Protein AF-A0A851PJ09-F1 (afdb_monomer_lite)

Radius of gyration: 25.23 Å; chains: 1; bounding box: 60×34×68 Å

Sequence (197 aa):
QAKTSGKFSDEELDKLWREFKHHKEKVHEYNILLETVSRTEDIHKNVINPSEENLVKEEILHNKHRELKDKLRSINQGFERLRKVSHQGYDTTSGMMQCFLCLFGINFIFKKLKISGQELKHFEAKIEKHHHYQKQLEISHQKLKHVEATGDKDHLNRNKEKYAMLEEKTKELGYKVKKHLQDLSSRISQGLQHNEL

Foldseek 3Di:
DLVPPPLDDPVRVVVLVVLVVVLVVVLVVLVVVLVVLVVVLVVLVPDPDDDPVSVVVNVVSVVVNVVSVVVSVVSVVVVVVSVCCSPVPDDPVCVVVVVVVVLVVVVVLVVVQPPDPVVSVVLVVLVVVLVVLVVVLVVLVVVLVVVVVVPDPVVNVVSVVVSVVSVVVSVVSVVVSVVVVVVVVVSSVVSVVVVPD

Organism: Anhinga anhinga (NCBI:txid56067)

Secondary structure (DSSP, 8-state):
--TTTS-S-HHHHHHHHHHHHHHHHHHHHHHHHHHHHHHHHHHHHT-SS--HHHHHHHHHHHHHHHHHHHHHHHHHHHHHHHHHHHHH-S-TTTHHHHHHHHHHHHHHHHHHTT--HHHHHHHHHHHHHHHHHHHHHHHHHHHHHHHHHHT-HHHHHHHHHHHHHHHHHHHHHHHHHHHHHHHHHHHHHHHHHTT--

pLDDT: mean 72.44, std 14.55, range [33.75, 90.56]

Structure (mmCIF, N/CA/C/O backbone):
data_AF-A0A851PJ09-F1
#
_entry.id   AF-A0A851PJ09-F1
#
loop_
_atom_site.group_PDB
_atom_site.id
_atom_site.type_symbol
_atom_site.label_atom_id
_atom_site.label_alt_id
_atom_site.label_comp_id
_atom_site.label_asym_id
_atom_site.label_entity_id
_atom_site.label_seq_id
_atom_site.pdbx_PDB_ins_code
_atom_site.Cartn_x
_atom_site.Cartn_y
_atom_site.Cartn_z
_atom_site.occupancy
_atom_site.B_iso_or_equiv
_atom_site.auth_seq_id
_atom_site.auth_comp_id
_atom_site.auth_asym_id
_atom_site.auth_atom_id
_atom_site.pdbx_PDB_model_num
ATOM 1 N N . GLN A 1 1 ? -13.547 5.175 -23.638 1.00 58.19 1 GLN A N 1
ATOM 2 C CA . GLN A 1 1 ? -12.715 6.245 -23.048 1.00 58.19 1 GLN A CA 1
ATOM 3 C C . GLN A 1 1 ? -11.252 5.821 -22.914 1.00 58.19 1 GLN A C 1
ATOM 5 O O . GLN A 1 1 ? -10.458 6.379 -23.652 1.00 58.19 1 GLN A O 1
ATOM 10 N N . ALA A 1 2 ? -10.877 4.807 -22.115 1.00 59.47 2 ALA A N 1
ATOM 11 C CA . ALA A 1 2 ? -9.484 4.304 -22.115 1.00 59.47 2 ALA A CA 1
ATOM 12 C C . ALA A 1 2 ? -9.065 3.648 -23.446 1.00 59.47 2 ALA A C 1
ATOM 14 O O . ALA A 1 2 ? -8.009 3.960 -23.976 1.00 59.47 2 ALA A O 1
ATOM 15 N N . LYS A 1 3 ? -9.933 2.820 -24.051 1.00 59.44 3 LYS A N 1
ATOM 16 C CA . LYS A 1 3 ? -9.684 2.213 -25.379 1.00 59.44 3 LYS A CA 1
ATOM 17 C C . LYS A 1 3 ? -9.489 3.238 -26.504 1.00 59.44 3 LYS A C 1
ATOM 19 O O . LYS A 1 3 ? -8.829 2.960 -27.490 1.00 59.44 3 LYS A O 1
ATOM 24 N N . THR A 1 4 ? -10.082 4.420 -26.359 1.00 56.22 4 THR A N 1
ATOM 25 C CA . THR A 1 4 ? -10.060 5.495 -27.361 1.00 56.22 4 THR A CA 1
ATOM 26 C C . THR A 1 4 ? -8.949 6.516 -27.109 1.00 56.22 4 THR A C 1
ATOM 28 O O . THR A 1 4 ? -8.786 7.419 -27.917 1.00 56.22 4 THR A O 1
ATOM 31 N N . SER A 1 5 ? -8.211 6.423 -25.992 1.00 59.19 5 SER A N 1
ATOM 32 C CA . SER A 1 5 ? -7.165 7.395 -25.648 1.00 59.19 5 SER A CA 1
ATOM 33 C C . SER A 1 5 ? -5.787 7.040 -26.210 1.00 59.19 5 SER A C 1
ATOM 35 O O . SER A 1 5 ? -4.910 7.897 -26.199 1.00 59.19 5 SER A O 1
ATOM 37 N N . GLY A 1 6 ? -5.572 5.799 -26.665 1.00 59.91 6 GLY A N 1
ATOM 38 C CA . GLY A 1 6 ? -4.287 5.325 -27.202 1.00 59.91 6 GLY A CA 1
ATOM 39 C C . GLY A 1 6 ? -3.128 5.289 -26.192 1.00 59.91 6 GLY A C 1
ATOM 40 O O . GLY A 1 6 ? -2.009 4.959 -26.562 1.00 59.91 6 GLY A O 1
ATOM 41 N N . LYS A 1 7 ? -3.375 5.629 -24.918 1.00 65.88 7 LYS A N 1
ATOM 42 C CA . LYS A 1 7 ? -2.359 5.713 -23.850 1.00 65.88 7 LYS A CA 1
ATOM 43 C C . LYS A 1 7 ? -2.127 4.394 -23.106 1.00 65.88 7 LYS A C 1
ATOM 45 O O . LYS A 1 7 ? -1.303 4.355 -22.200 1.00 65.88 7 LYS A O 1
ATOM 50 N N . PHE A 1 8 ? -2.895 3.362 -23.435 1.00 66.12 8 PHE A N 1
ATOM 51 C CA . PHE A 1 8 ? -2.878 2.070 -22.763 1.00 66.12 8 PHE A CA 1
ATOM 52 C C . PHE A 1 8 ? -2.664 0.974 -23.797 1.00 66.12 8 PHE A C 1
ATOM 54 O O . PHE A 1 8 ? -3.292 0.995 -24.856 1.00 66.12 8 PHE A O 1
ATOM 61 N N . SER A 1 9 ? -1.803 0.018 -23.469 1.00 72.31 9 SER A N 1
ATOM 62 C CA . SER A 1 9 ? -1.678 -1.234 -24.212 1.00 72.31 9 SER A CA 1
ATOM 63 C C . SER A 1 9 ? -2.916 -2.118 -24.023 1.00 72.31 9 SER A C 1
ATOM 65 O O . SER A 1 9 ? -3.658 -1.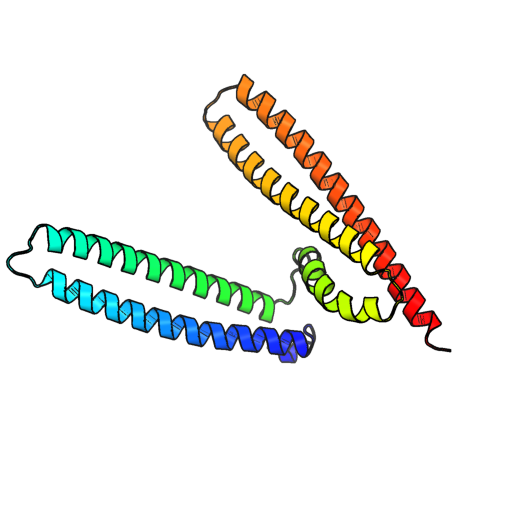978 -23.045 1.00 72.31 9 SER A O 1
ATOM 67 N N . ASP A 1 10 ? -3.127 -3.075 -24.926 1.00 69.38 10 ASP A N 1
ATOM 68 C CA . ASP A 1 10 ? -4.240 -4.029 -24.828 1.00 69.38 10 ASP A CA 1
ATOM 69 C C . ASP A 1 10 ? -4.196 -4.859 -23.531 1.00 69.38 10 ASP A C 1
ATOM 71 O O . ASP A 1 10 ? -5.234 -5.160 -22.941 1.00 69.38 10 ASP A O 1
ATOM 75 N N . GLU A 1 11 ? -2.998 -5.152 -23.020 1.00 70.88 11 GLU A N 1
ATOM 76 C CA . GLU A 1 11 ? -2.789 -5.861 -21.751 1.00 70.88 11 GLU A CA 1
ATOM 77 C C . GLU A 1 11 ? -3.181 -5.013 -20.530 1.00 70.88 11 GLU A C 1
ATOM 79 O O . GLU A 1 11 ? -3.766 -5.515 -19.566 1.00 70.88 11 GLU A O 1
ATOM 84 N N . GLU A 1 12 ? -2.877 -3.714 -20.552 1.00 67.44 12 GLU A N 1
ATOM 85 C CA . GLU A 1 12 ? -3.288 -2.776 -19.502 1.00 67.44 12 GLU A CA 1
ATOM 86 C C . GLU A 1 12 ? -4.796 -2.533 -19.532 1.00 67.44 12 GLU A C 1
ATOM 88 O O . GLU A 1 12 ? -5.424 -2.417 -18.478 1.00 67.44 12 GLU A O 1
ATOM 93 N N . LEU A 1 13 ? -5.391 -2.515 -20.727 1.00 73.69 13 LEU A N 1
ATOM 94 C CA . LEU A 1 13 ? -6.835 -2.431 -20.906 1.00 73.69 13 LEU A CA 1
ATOM 95 C C . LEU A 1 13 ? -7.547 -3.679 -20.368 1.00 73.69 13 LEU A C 1
ATOM 97 O O . LEU A 1 13 ? -8.588 -3.524 -19.727 1.00 73.69 13 LEU A O 1
ATOM 101 N N . ASP A 1 14 ? -6.998 -4.885 -20.561 1.00 74.12 14 ASP A N 1
ATOM 102 C CA . ASP A 1 14 ? -7.564 -6.118 -19.986 1.00 74.12 14 ASP A CA 1
ATOM 103 C C . ASP A 1 14 ? -7.497 -6.106 -18.454 1.00 74.12 14 ASP A C 1
ATOM 105 O O . ASP A 1 14 ? -8.496 -6.362 -17.778 1.00 74.12 14 ASP A O 1
ATOM 109 N N . LYS A 1 15 ? -6.351 -5.719 -17.878 1.00 76.44 15 LYS A N 1
ATOM 110 C CA . LYS A 1 15 ? -6.207 -5.573 -16.418 1.00 76.44 15 LYS A CA 1
ATOM 111 C C . LYS A 1 15 ? -7.188 -4.552 -15.852 1.00 76.44 15 LYS A C 1
ATOM 113 O O . LYS A 1 15 ? -7.877 -4.841 -14.877 1.00 76.44 15 LYS A O 1
ATOM 118 N N . LEU A 1 16 ? -7.297 -3.387 -16.488 1.00 78.75 16 LEU A N 1
ATOM 119 C CA . LEU A 1 16 ? -8.233 -2.340 -16.091 1.00 78.75 16 LEU A CA 1
ATO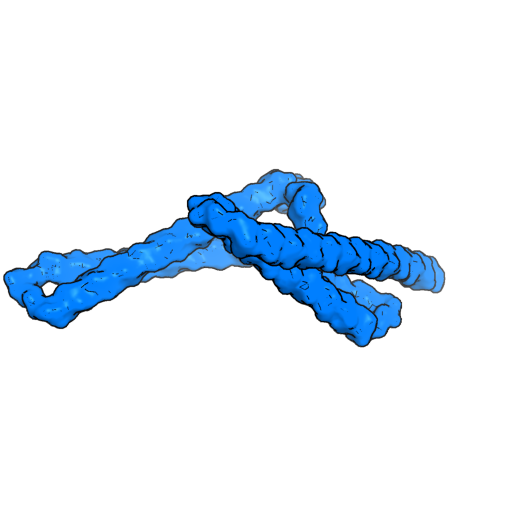M 120 C C . LEU A 1 16 ? -9.683 -2.846 -16.130 1.00 78.75 16 LEU A C 1
ATOM 122 O O . LEU A 1 16 ? -10.472 -2.564 -15.229 1.00 78.75 16 LEU A O 1
ATOM 126 N N . TRP A 1 17 ? -10.031 -3.630 -17.151 1.00 77.44 17 TRP A N 1
ATOM 127 C CA . TRP A 1 17 ? -11.363 -4.209 -17.289 1.00 77.44 17 TRP A CA 1
ATOM 128 C C . TRP A 1 17 ? -11.660 -5.260 -16.213 1.00 77.44 17 TRP A C 1
ATOM 130 O O . TRP A 1 17 ? -12.748 -5.247 -15.631 1.00 77.44 17 TRP A O 1
ATOM 140 N N . ARG A 1 18 ? -10.685 -6.119 -15.883 1.00 81.06 18 ARG A N 1
ATOM 141 C CA . ARG A 1 18 ? -10.794 -7.074 -14.767 1.00 81.06 18 ARG A CA 1
ATOM 142 C C . ARG A 1 18 ? -10.997 -6.365 -13.434 1.00 81.06 18 ARG A C 1
ATOM 144 O O . ARG A 1 18 ? -11.896 -6.746 -12.694 1.00 81.06 18 ARG A O 1
ATOM 151 N N . GLU A 1 19 ? -10.229 -5.315 -13.156 1.00 80.50 19 GLU A N 1
ATOM 152 C CA . GLU A 1 19 ? -10.373 -4.519 -11.930 1.00 80.50 19 GLU A CA 1
ATOM 153 C C . GLU A 1 19 ? -11.749 -3.842 -11.845 1.00 80.50 19 GLU A C 1
ATOM 155 O O . GLU A 1 19 ? -12.386 -3.858 -10.793 1.00 80.50 19 GLU A O 1
ATOM 160 N N . PHE A 1 20 ? -12.275 -3.314 -12.956 1.00 80.50 20 PHE A N 1
ATOM 161 C CA . PHE A 1 20 ? -13.626 -2.747 -12.981 1.00 80.50 20 PHE A CA 1
ATOM 162 C C . PHE A 1 20 ? -14.718 -3.788 -12.733 1.00 80.50 20 PHE A C 1
ATOM 164 O O . PHE A 1 20 ? -15.664 -3.525 -11.983 1.00 80.50 20 PHE A O 1
ATOM 171 N N . LYS A 1 21 ? -14.590 -4.973 -13.336 1.00 82.94 21 LYS A N 1
ATOM 172 C CA . LYS A 1 21 ? -15.516 -6.083 -13.099 1.00 82.94 21 LYS A CA 1
ATOM 173 C C . LYS A 1 21 ? -15.475 -6.512 -11.632 1.00 82.94 21 LYS A C 1
ATOM 175 O O . LYS A 1 21 ? -16.517 -6.589 -10.985 1.00 82.94 21 LYS A O 1
ATOM 180 N N . HIS A 1 22 ? -14.272 -6.686 -11.098 1.00 84.62 22 HIS A N 1
ATOM 181 C CA . HIS A 1 22 ? -14.049 -7.099 -9.722 1.00 84.62 22 HIS A CA 1
ATOM 182 C C . HIS A 1 22 ? -14.539 -6.057 -8.708 1.00 84.62 22 HIS A C 1
ATOM 184 O O . HIS A 1 22 ? -15.089 -6.411 -7.669 1.00 84.62 22 HIS A O 1
ATOM 190 N N . HIS A 1 23 ? -14.408 -4.764 -9.015 1.00 84.94 23 HIS A N 1
ATOM 191 C CA . HIS A 1 23 ? -14.995 -3.700 -8.205 1.00 84.94 23 HIS A CA 1
ATOM 192 C C . HIS A 1 23 ? -16.522 -3.822 -8.133 1.00 84.94 23 HIS A C 1
ATOM 194 O O . HIS A 1 23 ? -17.085 -3.746 -7.044 1.00 84.94 23 HIS A O 1
ATOM 200 N N . LYS A 1 24 ? -17.192 -4.045 -9.272 1.00 84.31 24 LYS A N 1
ATOM 201 C CA . LYS A 1 24 ? -18.654 -4.199 -9.318 1.00 84.31 24 LYS A CA 1
ATOM 202 C C . LYS A 1 24 ? -19.123 -5.400 -8.490 1.00 84.31 24 LYS A C 1
ATOM 204 O O . LYS A 1 24 ? -20.090 -5.274 -7.743 1.00 84.31 24 LYS A O 1
ATOM 209 N N . GLU A 1 25 ? -18.427 -6.529 -8.607 1.00 86.12 25 GLU A N 1
ATOM 210 C CA . GLU A 1 25 ? -18.691 -7.746 -7.825 1.00 86.12 25 GLU A CA 1
ATOM 211 C C . GLU A 1 25 ? -18.489 -7.490 -6.326 1.00 86.12 25 GLU A C 1
ATOM 213 O O . GLU A 1 25 ? -19.412 -7.695 -5.540 1.00 86.12 25 GLU A O 1
ATOM 218 N N . LYS A 1 26 ? -17.345 -6.914 -5.932 1.00 88.56 26 LYS A N 1
ATOM 219 C CA . L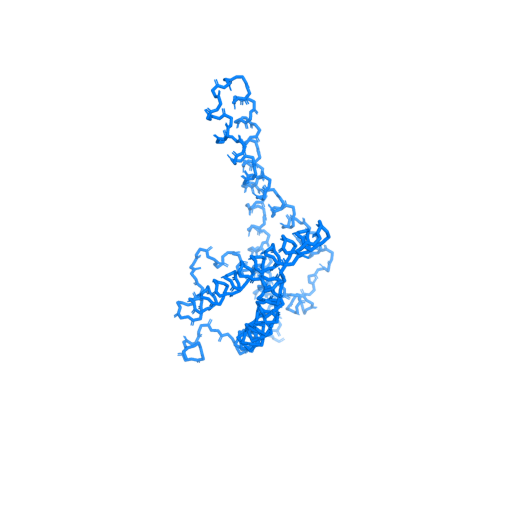YS A 1 26 ? -17.063 -6.563 -4.533 1.00 88.56 26 LYS A CA 1
ATOM 220 C C . LYS A 1 26 ? -18.099 -5.610 -3.949 1.00 88.56 26 LYS A C 1
ATOM 222 O O . LYS A 1 26 ? -18.595 -5.852 -2.859 1.00 88.56 26 LYS A O 1
ATOM 227 N N . VAL A 1 27 ? -18.454 -4.530 -4.641 1.00 86.12 27 VAL A N 1
ATOM 228 C CA . VAL A 1 27 ? -19.469 -3.587 -4.137 1.00 86.12 27 VAL A CA 1
ATOM 229 C C . VAL A 1 27 ? -20.802 -4.296 -3.905 1.00 86.12 27 VAL A C 1
ATOM 231 O O . VAL A 1 27 ? -21.442 -4.071 -2.880 1.00 86.12 27 VAL A O 1
ATOM 234 N N . HIS A 1 28 ? -21.202 -5.182 -4.817 1.00 86.69 28 HIS A N 1
ATOM 235 C CA . HIS A 1 28 ? -22.428 -5.956 -4.668 1.00 86.69 28 HIS A CA 1
ATOM 236 C C . HIS A 1 28 ? -22.385 -6.893 -3.451 1.00 86.69 28 HIS A C 1
ATOM 238 O O . HIS A 1 28 ? -23.298 -6.854 -2.628 1.00 86.69 28 HIS A O 1
ATOM 244 N N . GLU A 1 29 ? -21.311 -7.667 -3.284 1.00 87.06 29 GLU A N 1
ATOM 245 C CA . GLU A 1 29 ? -21.129 -8.567 -2.136 1.00 87.06 29 GLU A CA 1
ATOM 246 C C . GLU A 1 29 ? -21.123 -7.812 -0.800 1.00 87.06 29 GLU A C 1
ATOM 248 O O . GLU A 1 29 ? -21.795 -8.209 0.153 1.00 87.06 29 GLU A O 1
ATOM 253 N N . TYR A 1 30 ? -20.409 -6.686 -0.732 1.00 86.12 30 TYR A N 1
ATOM 254 C CA . TYR A 1 30 ? -20.361 -5.858 0.472 1.00 86.12 30 TYR A CA 1
ATOM 255 C C . TYR A 1 30 ? -21.723 -5.248 0.810 1.00 86.12 30 TYR A C 1
ATOM 257 O O . TYR A 1 30 ? -22.054 -5.152 1.990 1.00 86.12 30 TYR A O 1
ATOM 265 N N . ASN A 1 31 ? -22.530 -4.881 -0.189 1.00 87.38 31 ASN A N 1
ATOM 266 C CA . ASN A 1 31 ? -23.893 -4.401 0.042 1.00 87.38 31 ASN A CA 1
ATOM 267 C C . ASN A 1 31 ? -24.805 -5.509 0.592 1.00 87.38 31 ASN A C 1
ATOM 269 O O . ASN A 1 31 ? -25.546 -5.250 1.535 1.00 87.38 31 ASN A O 1
ATOM 273 N N . ILE A 1 32 ? -24.704 -6.747 0.091 1.00 90.56 32 ILE A N 1
ATOM 274 C CA . ILE A 1 32 ? -25.460 -7.893 0.636 1.00 90.56 32 ILE A CA 1
ATOM 275 C C . ILE A 1 32 ? -25.081 -8.148 2.101 1.00 90.56 32 ILE A C 1
ATOM 277 O O . ILE A 1 32 ? -25.951 -8.337 2.955 1.00 90.56 32 ILE A O 1
ATOM 281 N N . LEU A 1 33 ? -23.780 -8.131 2.411 1.00 88.88 33 LEU A N 1
ATOM 282 C CA . LEU A 1 33 ? -23.294 -8.287 3.784 1.00 88.88 33 LEU A CA 1
ATOM 283 C C . LEU A 1 33 ? -23.801 -7.157 4.683 1.00 88.88 33 LEU A C 1
ATOM 285 O O . LEU A 1 33 ? -24.234 -7.414 5.804 1.00 88.88 33 LEU A O 1
ATOM 289 N N . LEU A 1 34 ? -23.792 -5.921 4.184 1.00 88.62 34 LEU A N 1
ATOM 290 C CA . LEU A 1 34 ? -24.287 -4.759 4.912 1.00 88.62 34 LEU A CA 1
ATOM 291 C C . LEU A 1 34 ? -25.789 -4.865 5.203 1.00 88.62 34 LEU A C 1
ATOM 293 O O . LEU A 1 34 ? -26.204 -4.616 6.333 1.00 88.62 34 LEU A O 1
ATOM 297 N N . GLU A 1 35 ? -26.599 -5.270 4.223 1.00 87.75 35 GLU A N 1
ATOM 298 C CA . GLU A 1 35 ? -28.033 -5.517 4.414 1.00 87.75 35 GLU A CA 1
ATOM 299 C C . GLU A 1 35 ? -28.287 -6.634 5.429 1.00 87.75 35 GLU A C 1
ATOM 301 O O . GLU A 1 35 ? -29.159 -6.506 6.285 1.00 87.75 35 GLU A O 1
ATOM 306 N N . THR A 1 36 ? -27.500 -7.710 5.377 1.00 88.44 36 THR A N 1
ATOM 307 C CA . THR A 1 36 ? -27.619 -8.838 6.311 1.00 88.44 36 THR A CA 1
ATOM 308 C C . THR A 1 36 ? -27.300 -8.410 7.745 1.00 88.44 36 THR A C 1
ATOM 310 O O . THR A 1 36 ? -28.061 -8.710 8.667 1.00 88.44 36 THR A O 1
ATOM 313 N N . VAL A 1 37 ? -26.209 -7.660 7.940 1.00 87.25 37 VAL A N 1
ATOM 314 C CA . VAL A 1 37 ? -25.832 -7.116 9.254 1.00 87.25 37 VAL A CA 1
ATOM 315 C C . VAL A 1 37 ? -26.874 -6.113 9.748 1.00 87.25 37 VAL A C 1
ATOM 317 O O . VAL A 1 37 ? -27.253 -6.185 10.910 1.00 87.25 37 VAL A O 1
ATOM 320 N N . SER A 1 38 ? -27.405 -5.253 8.873 1.00 84.12 38 SER A N 1
ATOM 321 C CA . SER A 1 38 ? -28.451 -4.279 9.229 1.00 84.12 38 SER A CA 1
ATOM 322 C C . SER A 1 38 ? -29.740 -4.965 9.686 1.00 84.12 38 SER A C 1
ATOM 324 O O . SER A 1 38 ? -30.268 -4.634 10.739 1.00 84.12 38 SER A O 1
ATOM 326 N N . ARG A 1 39 ? -30.209 -5.987 8.956 1.00 85.31 39 ARG A N 1
ATOM 327 C CA . ARG A 1 39 ? -31.383 -6.779 9.365 1.00 85.31 39 ARG A CA 1
ATOM 328 C C . ARG A 1 39 ? -31.169 -7.460 10.713 1.00 85.31 39 ARG A C 1
ATOM 330 O O . ARG A 1 39 ? -32.093 -7.538 11.511 1.00 85.31 39 ARG A O 1
ATOM 337 N N . THR A 1 40 ? -29.958 -7.951 10.967 1.00 82.25 40 THR A N 1
ATOM 338 C CA . THR A 1 40 ? -29.615 -8.592 12.244 1.00 82.25 40 THR A CA 1
ATOM 339 C C . THR A 1 40 ? -29.585 -7.569 13.383 1.00 82.25 40 THR A C 1
ATOM 341 O O . THR A 1 40 ? -30.116 -7.831 14.455 1.00 82.25 40 THR A O 1
ATOM 344 N N . GLU A 1 41 ? -29.040 -6.377 13.143 1.00 79.31 41 GLU A N 1
ATOM 345 C CA . GLU A 1 41 ? -29.054 -5.252 14.086 1.00 79.31 41 GLU A CA 1
ATOM 346 C C . GLU A 1 41 ? -30.491 -4.817 14.436 1.00 79.31 41 GLU A C 1
ATOM 348 O O . GLU A 1 41 ? -30.820 -4.643 15.609 1.00 79.31 41 GLU A O 1
ATOM 353 N N . ASP A 1 42 ? -31.380 -4.728 13.443 1.00 77.56 42 ASP A N 1
ATOM 354 C CA . ASP A 1 42 ? -32.793 -4.385 13.651 1.00 77.56 42 ASP A CA 1
ATOM 355 C C . ASP A 1 42 ? -33.549 -5.464 14.446 1.00 77.56 42 ASP A C 1
ATOM 357 O O . ASP A 1 42 ? -34.411 -5.145 15.265 1.00 77.56 42 ASP A O 1
ATOM 361 N N . ILE A 1 43 ? -33.220 -6.748 14.256 1.00 79.12 43 ILE A N 1
ATOM 362 C CA . ILE A 1 43 ? -33.779 -7.844 15.066 1.00 79.12 43 ILE A CA 1
ATOM 363 C C . ILE A 1 43 ? -33.369 -7.686 16.536 1.00 79.12 43 ILE A C 1
ATOM 365 O O . ILE A 1 43 ? -34.208 -7.847 17.421 1.00 79.12 43 ILE A O 1
ATOM 369 N N . HIS A 1 44 ? -32.109 -7.330 16.798 1.00 71.94 44 HIS A N 1
ATOM 370 C CA . HIS A 1 44 ? -31.592 -7.146 18.156 1.00 71.94 44 HIS A CA 1
ATOM 371 C C . HIS A 1 44 ? -32.207 -5.924 18.863 1.00 71.94 44 HIS A C 1
ATOM 373 O O . HIS A 1 44 ? -32.503 -6.005 20.053 1.00 71.94 44 HIS A O 1
ATOM 379 N N . LYS A 1 45 ? -32.508 -4.838 18.135 1.00 74.19 45 LYS A N 1
ATOM 380 C CA . LYS A 1 45 ? -33.195 -3.651 18.690 1.00 74.19 45 LYS A CA 1
ATOM 381 C C . LYS A 1 45 ? -34.626 -3.907 19.164 1.00 74.19 45 LYS A C 1
ATOM 383 O O . LYS A 1 45 ? -35.122 -3.181 20.019 1.00 74.19 45 LYS A O 1
ATOM 388 N N . ASN A 1 46 ? -35.304 -4.910 18.609 1.00 74.56 46 ASN A N 1
ATOM 389 C CA . ASN A 1 46 ? -36.706 -5.206 18.921 1.00 74.56 46 ASN A CA 1
ATOM 390 C C . ASN A 1 46 ? -36.880 -6.200 20.092 1.00 74.56 46 ASN A C 1
ATOM 392 O O . ASN A 1 46 ? -37.989 -6.678 20.341 1.00 74.56 46 ASN A O 1
ATOM 396 N N . VAL A 1 47 ? -35.808 -6.531 20.819 1.00 76.00 47 VAL A N 1
ATOM 397 C CA . VAL A 1 47 ? -35.851 -7.443 21.971 1.00 76.00 47 VAL A CA 1
ATOM 398 C C . VAL A 1 47 ? -36.311 -6.692 23.229 1.00 76.00 47 VAL A C 1
ATOM 400 O O . VAL A 1 47 ? -35.642 -5.783 23.704 1.00 76.00 47 VAL A O 1
ATOM 403 N N . ILE A 1 48 ? -37.448 -7.104 23.805 1.00 64.44 48 ILE A N 1
ATOM 404 C CA . ILE A 1 48 ? -38.108 -6.425 24.943 1.00 64.44 48 ILE A CA 1
ATOM 405 C C . ILE A 1 48 ? -37.364 -6.641 26.285 1.00 64.44 48 ILE A C 1
ATOM 407 O O . ILE A 1 48 ? -37.545 -5.860 27.212 1.00 64.44 48 ILE A O 1
ATOM 411 N N . ASN A 1 49 ? -36.488 -7.653 26.380 1.00 69.94 49 ASN A N 1
ATOM 412 C CA . ASN A 1 49 ? -35.611 -7.906 27.535 1.00 69.94 49 ASN A CA 1
ATOM 413 C C . ASN A 1 49 ? -34.199 -8.319 27.066 1.00 69.94 49 ASN A C 1
ATOM 415 O O . ASN A 1 49 ? -33.923 -9.515 26.919 1.00 69.94 49 ASN A O 1
ATOM 419 N N . PRO A 1 50 ? -33.300 -7.362 26.784 1.00 68.94 50 PRO A N 1
ATOM 420 C CA . PRO A 1 50 ? -31.939 -7.677 26.370 1.00 68.94 50 PRO A CA 1
ATOM 421 C C . PRO A 1 50 ? -31.133 -8.215 27.561 1.00 68.94 50 PRO A C 1
ATOM 423 O O . PRO A 1 50 ? -30.998 -7.557 28.590 1.00 68.94 50 PRO A O 1
ATOM 426 N N . SER A 1 51 ? -30.583 -9.424 27.430 1.00 72.62 51 SER A N 1
ATOM 427 C CA . SER A 1 51 ? -29.551 -9.916 28.355 1.00 72.62 51 SER A CA 1
ATOM 428 C C . SER A 1 51 ? -28.223 -9.177 28.132 1.00 72.62 51 SER A C 1
ATOM 430 O O . SER A 1 51 ? -27.995 -8.625 27.055 1.00 72.62 51 SER A O 1
ATOM 432 N N . GLU A 1 52 ? -27.302 -9.216 29.100 1.00 70.56 52 GLU A N 1
ATOM 433 C CA . GLU A 1 52 ? -25.941 -8.665 28.935 1.00 70.56 52 GLU A CA 1
ATOM 434 C C . GLU A 1 52 ? -25.232 -9.230 27.689 1.00 70.56 52 GLU A C 1
ATOM 436 O O . GLU A 1 52 ? -24.522 -8.520 26.979 1.00 70.56 52 GLU A O 1
ATOM 441 N N . GLU A 1 53 ? -25.507 -10.491 27.349 1.00 68.69 53 GLU A N 1
ATOM 442 C CA . GLU A 1 53 ? -25.005 -11.139 26.135 1.00 68.69 53 GLU A CA 1
ATOM 443 C C . GLU A 1 53 ? -25.573 -10.522 24.839 1.00 68.69 53 GLU A C 1
ATOM 445 O O . GLU A 1 53 ? -24.895 -10.508 23.811 1.00 68.69 53 GLU A O 1
ATOM 450 N N . ASN A 1 54 ? -26.802 -9.990 24.862 1.00 71.44 54 ASN A N 1
ATOM 451 C CA . ASN A 1 54 ? -27.397 -9.296 23.715 1.00 71.44 54 ASN A CA 1
ATOM 452 C C . ASN A 1 54 ? -26.763 -7.921 23.482 1.00 71.44 54 ASN A C 1
ATOM 454 O O . ASN A 1 54 ? -26.520 -7.578 22.327 1.00 71.44 54 ASN A O 1
ATOM 458 N N . LEU A 1 55 ? -26.429 -7.189 24.550 1.00 72.00 55 LEU A N 1
ATOM 459 C CA . LEU A 1 55 ? -25.754 -5.887 24.463 1.00 72.00 55 LEU A CA 1
ATOM 460 C C . LEU A 1 55 ? -24.353 -6.021 23.847 1.00 72.00 55 LEU A C 1
ATOM 462 O O . LEU A 1 55 ? -23.988 -5.265 22.949 1.00 72.00 55 LEU A O 1
ATOM 466 N N . VAL A 1 56 ? -23.593 -7.045 24.255 1.00 73.81 56 VAL A N 1
ATOM 467 C CA . VAL A 1 56 ? -22.276 -7.345 23.663 1.00 73.81 56 VAL A CA 1
ATOM 468 C C . VAL A 1 56 ? -22.407 -7.734 22.185 1.00 73.81 56 VAL A C 1
ATOM 470 O O . VAL A 1 56 ? -21.610 -7.303 21.351 1.00 73.81 56 VAL A O 1
ATOM 473 N N . LYS A 1 57 ? -23.426 -8.525 21.820 1.00 78.12 57 LYS 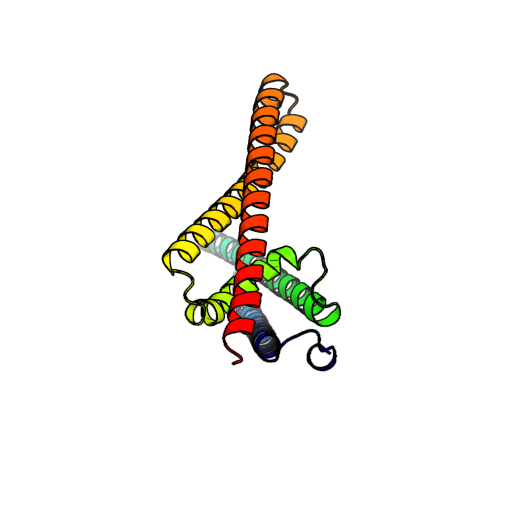A N 1
ATOM 474 C CA . LYS A 1 57 ? -23.687 -8.895 20.416 1.00 78.12 57 LYS A CA 1
ATOM 475 C C . LYS A 1 57 ? -24.094 -7.691 19.563 1.00 78.12 57 LYS A C 1
ATOM 477 O O . LYS A 1 57 ? -23.645 -7.595 18.423 1.00 78.12 57 LYS A O 1
ATOM 482 N N . GLU A 1 58 ? -24.892 -6.774 20.101 1.00 78.56 58 GLU A N 1
ATOM 483 C CA . GLU A 1 58 ? -25.285 -5.527 19.437 1.00 78.56 58 GLU A CA 1
ATOM 484 C C . GLU A 1 58 ? -24.070 -4.620 19.178 1.00 78.56 58 GLU A C 1
ATOM 486 O O . GLU A 1 58 ? -23.871 -4.161 18.052 1.00 78.56 58 GLU A O 1
ATOM 491 N N . GLU A 1 59 ? -23.182 -4.447 20.162 1.00 81.62 59 GLU A N 1
ATOM 492 C CA . GLU A 1 59 ? -21.942 -3.677 19.993 1.00 81.62 59 GLU A CA 1
ATOM 493 C C . GLU A 1 59 ? -21.016 -4.291 18.926 1.00 81.62 59 GLU A C 1
ATOM 495 O O . GLU A 1 59 ? -20.455 -3.584 18.080 1.00 81.62 59 GLU A O 1
ATOM 500 N N . ILE A 1 60 ? -20.891 -5.623 18.904 1.00 84.81 60 ILE A N 1
ATOM 501 C CA . ILE A 1 60 ? -20.134 -6.339 17.868 1.00 84.81 60 ILE A CA 1
ATOM 502 C C . ILE A 1 60 ? -20.764 -6.119 16.486 1.00 84.81 60 ILE A C 1
ATOM 504 O O . ILE A 1 60 ? -20.037 -5.853 15.525 1.00 84.81 60 ILE A O 1
ATOM 508 N N . LEU A 1 61 ? -22.092 -6.197 16.368 1.00 84.50 61 LEU A N 1
ATOM 509 C CA . LEU A 1 61 ? -22.809 -5.971 15.109 1.00 84.50 61 LEU A CA 1
ATOM 510 C C . LEU A 1 61 ? -22.622 -4.538 14.602 1.00 84.50 61 LEU A C 1
ATOM 512 O O . LEU A 1 61 ? -22.276 -4.357 13.434 1.00 84.50 61 LEU A O 1
ATOM 516 N N . HIS A 1 62 ? -22.738 -3.530 15.470 1.00 84.81 62 HIS A N 1
ATOM 517 C CA . HIS A 1 62 ? -22.475 -2.135 15.110 1.00 84.81 62 HIS A CA 1
ATOM 518 C C . HIS A 1 62 ? -21.030 -1.909 14.653 1.00 84.81 62 HIS A C 1
ATOM 520 O O . HIS A 1 62 ? -20.793 -1.223 13.653 1.00 84.81 62 HIS A O 1
ATOM 526 N N . ASN A 1 63 ? -20.053 -2.513 15.337 1.00 87.81 63 ASN A N 1
ATOM 527 C CA . ASN A 1 63 ? -18.652 -2.450 14.923 1.00 87.81 63 ASN A CA 1
ATOM 528 C C . ASN A 1 63 ? -18.446 -3.098 13.547 1.00 87.81 63 ASN A C 1
ATOM 530 O O . ASN A 1 63 ? -17.801 -2.508 12.679 1.00 87.81 63 ASN A O 1
ATOM 534 N N . LYS A 1 64 ? -19.058 -4.261 13.292 1.00 87.56 64 LYS A N 1
ATOM 535 C CA . LYS A 1 64 ? -19.011 -4.926 11.978 1.00 87.56 64 LYS A CA 1
ATOM 536 C C . LYS A 1 64 ? -19.683 -4.100 10.885 1.00 87.56 64 LYS A C 1
ATOM 538 O O . LYS A 1 64 ? -19.151 -4.001 9.779 1.00 87.56 64 LYS A O 1
ATOM 543 N N . HIS A 1 65 ? -20.802 -3.457 11.196 1.00 87.31 65 HIS A N 1
ATOM 544 C CA . HIS A 1 65 ? -21.497 -2.545 10.295 1.00 87.31 65 HIS A CA 1
ATOM 545 C C . HIS A 1 65 ? -20.599 -1.350 9.929 1.00 87.31 65 HIS A C 1
ATOM 547 O O . HIS A 1 65 ? -20.448 -1.016 8.749 1.00 87.31 65 HIS A O 1
ATOM 553 N N . ARG A 1 66 ? -19.942 -0.731 10.920 1.00 88.50 66 ARG A N 1
ATOM 554 C CA . ARG A 1 66 ? -18.983 0.363 10.703 1.00 88.50 66 ARG A CA 1
ATOM 555 C C . ARG A 1 66 ? -17.800 -0.087 9.839 1.00 88.50 66 ARG A C 1
ATOM 557 O O . ARG A 1 66 ? -17.508 0.567 8.841 1.00 88.50 66 ARG A O 1
ATOM 564 N N . GLU A 1 67 ? -17.184 -1.226 10.155 1.00 88.88 67 GLU A N 1
ATOM 565 C CA . GLU A 1 67 ? -16.076 -1.799 9.374 1.00 88.88 67 GLU A CA 1
ATOM 566 C C . GLU A 1 67 ? -16.463 -2.044 7.905 1.00 88.88 67 GLU A C 1
ATOM 568 O O . GLU A 1 67 ? -15.680 -1.755 6.995 1.00 88.88 67 GLU A O 1
ATOM 573 N N . LEU A 1 68 ? -17.665 -2.575 7.652 1.00 86.94 68 LEU A N 1
ATOM 574 C CA . LEU A 1 68 ? -18.168 -2.816 6.296 1.00 86.94 68 LEU A CA 1
ATOM 575 C C . LEU A 1 68 ? -18.375 -1.508 5.525 1.00 86.94 68 LEU A C 1
ATOM 577 O O . LEU A 1 68 ? -17.965 -1.420 4.366 1.00 86.94 68 LEU A O 1
ATOM 581 N N . LYS A 1 69 ? -18.938 -0.476 6.167 1.00 88.06 69 LYS A N 1
ATOM 582 C CA . LYS A 1 69 ? -19.091 0.864 5.571 1.00 88.06 69 LYS A CA 1
ATOM 583 C C . LYS A 1 69 ? -17.744 1.497 5.228 1.00 88.06 69 LYS A C 1
ATOM 585 O O . LYS A 1 69 ? -17.589 2.040 4.132 1.00 88.06 69 LYS A O 1
ATOM 590 N N . ASP A 1 70 ? -16.759 1.386 6.114 1.00 88.56 70 ASP A N 1
ATOM 591 C CA . ASP A 1 70 ? -15.417 1.924 5.878 1.00 88.56 70 ASP A CA 1
ATOM 592 C C . ASP A 1 70 ? -14.708 1.203 4.724 1.00 88.56 70 ASP A C 1
ATOM 594 O O . ASP A 1 70 ? -14.125 1.849 3.845 1.00 88.56 70 ASP A O 1
ATOM 598 N N . LYS A 1 71 ? -14.820 -0.131 4.654 1.00 85.56 71 LYS A N 1
ATOM 599 C CA . LYS A 1 71 ? -14.291 -0.918 3.528 1.00 85.56 71 LYS A CA 1
ATOM 600 C C . LYS A 1 71 ? -14.970 -0.552 2.210 1.00 85.56 71 LYS A C 1
ATOM 602 O O . LYS A 1 71 ? -14.272 -0.337 1.221 1.00 85.56 71 LYS A O 1
ATOM 607 N N . LEU A 1 72 ? -16.294 -0.402 2.194 1.00 84.44 72 LEU A N 1
ATOM 608 C CA . LEU A 1 72 ? -17.037 0.021 1.004 1.00 84.44 72 LEU A CA 1
ATOM 609 C C . LEU A 1 72 ? -16.603 1.421 0.538 1.00 84.44 72 LEU A C 1
ATOM 611 O O . LEU A 1 72 ? -16.370 1.645 -0.651 1.00 84.44 72 LEU A O 1
ATOM 615 N N . ARG A 1 73 ? -16.406 2.357 1.477 1.00 84.75 73 ARG A N 1
ATOM 616 C CA . ARG A 1 73 ? -15.882 3.699 1.187 1.00 84.75 73 ARG A CA 1
ATOM 617 C C . ARG A 1 73 ? -14.478 3.641 0.584 1.00 84.75 73 ARG A C 1
ATOM 619 O O . ARG A 1 73 ? -14.214 4.344 -0.390 1.00 84.75 73 ARG A O 1
ATOM 626 N N . SER A 1 74 ? -13.596 2.799 1.121 1.00 80.94 74 SER A N 1
ATOM 627 C CA . SER A 1 74 ? -12.243 2.591 0.589 1.00 80.94 74 SER A CA 1
ATOM 628 C C . SER A 1 74 ? -12.264 2.010 -0.832 1.00 80.94 74 SER A C 1
ATOM 630 O O . SER A 1 74 ? -11.579 2.520 -1.719 1.00 80.94 74 SER A O 1
ATOM 632 N N . ILE A 1 75 ? -13.115 1.008 -1.081 1.00 81.31 75 ILE A N 1
ATOM 633 C CA . ILE A 1 75 ? -13.299 0.381 -2.399 1.00 81.31 75 ILE A CA 1
ATOM 634 C C . ILE A 1 75 ? -13.798 1.406 -3.431 1.00 81.31 75 ILE A C 1
ATOM 636 O O . ILE A 1 75 ? -13.250 1.487 -4.532 1.00 81.31 75 ILE A O 1
ATOM 640 N N . ASN A 1 76 ? -14.774 2.242 -3.067 1.00 81.38 76 ASN A N 1
ATOM 641 C CA . ASN A 1 76 ? -15.281 3.313 -3.932 1.00 81.38 76 ASN A CA 1
ATOM 642 C C . ASN A 1 76 ? -14.223 4.391 -4.212 1.00 81.38 76 ASN A C 1
ATOM 644 O O . ASN A 1 76 ? -14.081 4.845 -5.345 1.00 81.38 76 ASN A O 1
ATOM 648 N N . GLN A 1 77 ? -13.417 4.767 -3.214 1.00 79.94 77 GLN A N 1
ATOM 649 C CA . GLN A 1 77 ? -12.291 5.684 -3.423 1.00 79.94 77 GLN A CA 1
ATOM 650 C C . GLN A 1 77 ? -11.229 5.092 -4.359 1.00 79.94 77 GLN A C 1
ATOM 652 O O . GLN A 1 77 ? -10.672 5.816 -5.185 1.00 79.94 77 GLN A O 1
ATOM 657 N N . GLY A 1 78 ? -10.948 3.791 -4.245 1.00 76.31 78 GLY A N 1
ATOM 658 C CA . GLY A 1 78 ? -10.054 3.071 -5.153 1.00 76.31 78 GLY A CA 1
ATOM 659 C C . GLY A 1 78 ? -10.563 3.087 -6.594 1.00 76.31 78 GLY A C 1
ATOM 660 O O . GLY A 1 78 ? -9.798 3.385 -7.511 1.00 76.31 78 GLY A O 1
ATOM 661 N N . PHE A 1 79 ? -11.863 2.869 -6.790 1.00 77.69 79 PHE A N 1
ATOM 662 C CA . PHE A 1 79 ? -12.497 2.966 -8.104 1.00 77.69 79 PHE A CA 1
ATOM 663 C C . PHE A 1 79 ? -12.433 4.373 -8.690 1.00 77.69 79 PHE A C 1
ATOM 665 O O . PHE A 1 79 ? -12.086 4.523 -9.856 1.00 77.69 79 PHE A O 1
ATOM 672 N N . GLU A 1 80 ? -12.678 5.417 -7.898 1.00 76.38 80 GLU A N 1
ATOM 673 C CA . GLU A 1 80 ? -12.550 6.797 -8.378 1.00 76.38 80 GLU A CA 1
ATOM 674 C C . GLU A 1 80 ? -11.105 7.141 -8.772 1.00 76.38 80 GLU A C 1
ATOM 676 O O . GLU A 1 80 ? -10.878 7.845 -9.757 1.00 76.38 80 GLU A O 1
ATOM 681 N N . ARG A 1 81 ? -10.101 6.593 -8.073 1.00 77.31 81 ARG A N 1
ATOM 682 C CA . ARG A 1 81 ? -8.693 6.699 -8.500 1.00 77.31 81 ARG A CA 1
ATOM 683 C C . ARG A 1 81 ? -8.456 5.972 -9.822 1.00 77.31 81 ARG A C 1
ATOM 685 O O . ARG A 1 81 ? -7.867 6.555 -10.728 1.00 77.31 81 ARG A O 1
ATOM 692 N N . LEU A 1 82 ? -8.947 4.742 -9.957 1.00 76.25 82 LEU A N 1
ATOM 693 C CA . LEU A 1 82 ? -8.819 3.947 -11.181 1.00 76.25 82 LEU A CA 1
ATOM 694 C C . LEU A 1 82 ? -9.511 4.630 -12.372 1.00 76.25 82 LEU A C 1
ATOM 696 O O . LEU A 1 82 ? -8.967 4.702 -13.474 1.00 76.25 82 LEU A O 1
ATOM 700 N N . ARG A 1 83 ? -10.682 5.223 -12.128 1.00 75.38 83 ARG A N 1
ATOM 701 C CA . ARG A 1 83 ? -11.432 6.035 -13.083 1.00 75.38 83 ARG A CA 1
ATOM 702 C C . ARG A 1 83 ? -10.640 7.270 -13.495 1.00 75.38 83 ARG A C 1
ATOM 704 O O . ARG A 1 83 ? -10.551 7.535 -14.691 1.00 75.38 83 ARG A O 1
ATOM 711 N N . LYS A 1 84 ? -10.025 7.996 -12.557 1.00 77.19 84 LYS A N 1
ATOM 712 C CA . LYS A 1 84 ? -9.155 9.145 -12.870 1.00 77.19 84 LYS A CA 1
ATOM 713 C C . LYS A 1 84 ? -7.969 8.742 -13.741 1.00 77.19 84 LYS A C 1
ATOM 715 O O . LYS A 1 84 ? -7.771 9.362 -14.781 1.00 77.19 84 LYS A O 1
ATOM 720 N N . VAL A 1 85 ? -7.264 7.662 -13.393 1.00 69.88 85 VAL A N 1
ATOM 721 C CA . VAL A 1 85 ? -6.158 7.118 -14.203 1.00 69.88 85 VAL A CA 1
ATOM 722 C C . VAL A 1 85 ? -6.641 6.765 -15.612 1.00 69.88 85 VAL A C 1
ATOM 724 O O . VAL A 1 85 ? -6.005 7.135 -16.594 1.00 69.88 85 VAL A O 1
ATOM 727 N N . SER A 1 86 ? -7.820 6.151 -15.734 1.00 68.94 86 SER A N 1
ATOM 728 C CA . SER A 1 86 ? -8.431 5.824 -17.026 1.00 68.94 86 SER A CA 1
ATOM 729 C C . SER A 1 86 ? -8.790 7.049 -17.885 1.00 68.94 86 SER A C 1
ATOM 731 O O . SER A 1 86 ? -8.829 6.911 -19.109 1.00 68.94 86 SER A O 1
ATOM 733 N N . HIS A 1 87 ? -9.108 8.203 -17.287 1.00 66.19 87 HIS A N 1
ATOM 734 C CA . HIS A 1 87 ? -9.511 9.416 -18.015 1.00 66.19 87 HIS A CA 1
ATOM 735 C C . HIS A 1 87 ? -8.329 10.340 -18.323 1.00 66.19 87 HIS A C 1
ATOM 737 O O . HIS A 1 87 ? -8.250 10.891 -19.417 1.00 66.19 87 HIS A O 1
ATOM 743 N N . GLN A 1 88 ? -7.421 10.524 -17.366 1.00 63.59 88 GLN A N 1
ATOM 744 C CA . GLN A 1 88 ? -6.308 11.472 -17.472 1.00 63.59 88 GLN A CA 1
ATOM 745 C C . GLN A 1 88 ? -5.058 10.817 -18.092 1.00 63.59 88 GLN A C 1
ATOM 747 O O . GLN A 1 88 ? -4.246 11.489 -18.736 1.00 63.59 88 GLN A O 1
ATOM 752 N N . GLY A 1 89 ? -4.958 9.484 -18.036 1.00 60.47 89 GLY A N 1
ATOM 753 C CA . GLY A 1 89 ? -3.714 8.762 -18.291 1.00 60.47 89 GLY A CA 1
ATOM 754 C C . GLY A 1 89 ? -2.778 8.860 -17.086 1.00 60.47 89 GLY A C 1
ATOM 755 O O . GLY A 1 89 ? -3.107 9.489 -16.081 1.00 60.47 89 GLY A O 1
ATOM 756 N N . TYR A 1 90 ? -1.616 8.213 -17.171 1.00 53.66 90 TYR A N 1
ATOM 757 C CA . TYR A 1 90 ? -0.604 8.285 -16.121 1.00 53.66 90 TYR A CA 1
ATOM 758 C C . TYR A 1 90 ? -0.148 9.736 -15.925 1.00 53.66 90 TYR A C 1
ATOM 760 O O . TYR A 1 90 ? 0.459 10.323 -16.819 1.00 53.66 90 TYR A O 1
ATOM 768 N N . ASP A 1 91 ? -0.449 10.313 -14.764 1.00 45.16 91 ASP A N 1
ATOM 769 C CA . ASP A 1 91 ? 0.081 11.618 -14.379 1.00 45.16 91 ASP A CA 1
ATOM 770 C C . ASP A 1 91 ? 1.610 11.496 -14.257 1.00 45.16 91 ASP A C 1
ATOM 772 O O . ASP A 1 91 ? 2.128 10.510 -13.716 1.00 45.16 91 ASP A O 1
ATOM 776 N N . THR A 1 92 ? 2.357 12.448 -14.809 1.00 46.19 92 THR A N 1
ATOM 777 C CA . THR A 1 92 ? 3.815 12.359 -15.041 1.00 46.19 92 THR A CA 1
ATOM 778 C C . THR A 1 92 ? 4.641 12.207 -13.758 1.00 46.19 92 THR A C 1
ATOM 780 O O . THR A 1 92 ? 5.798 11.792 -13.803 1.00 46.19 92 THR A O 1
ATOM 783 N N . THR A 1 93 ? 4.042 12.453 -12.596 1.00 41.06 93 THR A N 1
ATOM 784 C CA . THR A 1 93 ? 4.613 12.197 -11.265 1.00 41.06 93 THR A CA 1
ATOM 785 C C . THR A 1 93 ? 4.437 10.746 -10.800 1.00 41.06 93 THR A C 1
ATOM 787 O O . THR A 1 93 ? 5.296 10.221 -10.093 1.00 41.06 93 THR A O 1
ATOM 790 N N . SER A 1 94 ? 3.390 10.052 -11.257 1.00 44.16 94 SER A N 1
ATOM 791 C CA . SER A 1 94 ? 3.167 8.615 -11.034 1.00 44.16 94 SER A CA 1
ATOM 792 C C . SER A 1 94 ? 3.924 7.732 -12.033 1.00 44.16 94 SER A C 1
ATOM 794 O O . SER A 1 94 ? 4.107 6.541 -11.779 1.00 44.16 94 SER A O 1
ATOM 796 N N . GLY A 1 95 ? 4.402 8.291 -13.150 1.00 39.75 95 GLY A N 1
ATOM 797 C CA . GLY A 1 95 ? 5.180 7.569 -14.166 1.00 39.75 95 GLY A CA 1
ATOM 798 C C . GLY A 1 95 ? 6.477 6.944 -13.632 1.00 39.75 95 GLY A C 1
ATOM 799 O O . GLY A 1 95 ? 6.865 5.864 -14.069 1.00 39.75 95 GLY A O 1
ATOM 800 N N . MET A 1 96 ? 7.107 7.543 -12.614 1.00 41.03 96 MET A N 1
ATOM 801 C CA . MET A 1 96 ? 8.297 6.953 -11.981 1.00 41.03 96 MET A CA 1
ATOM 802 C C . MET A 1 96 ? 7.970 5.736 -11.099 1.00 41.03 96 MET A C 1
ATOM 804 O O . MET A 1 96 ? 8.793 4.829 -10.997 1.00 41.03 96 MET A O 1
ATOM 808 N N . MET A 1 97 ? 6.767 5.677 -10.512 1.00 37.34 97 MET A N 1
ATOM 809 C CA . MET A 1 97 ? 6.267 4.501 -9.781 1.00 37.34 97 MET A CA 1
ATOM 810 C C . MET A 1 97 ? 5.673 3.450 -10.732 1.00 37.34 97 MET A C 1
ATOM 812 O O . MET A 1 97 ? 5.801 2.260 -10.473 1.00 37.34 97 MET A O 1
ATOM 816 N N . GLN A 1 98 ? 5.083 3.841 -11.866 1.00 40.91 98 GLN A N 1
ATOM 817 C CA . GLN A 1 98 ? 4.583 2.888 -12.868 1.00 40.91 98 GLN A CA 1
ATOM 818 C C . GLN A 1 98 ? 5.720 2.244 -13.685 1.00 40.91 98 GLN A C 1
ATOM 820 O O . GLN A 1 98 ? 5.568 1.109 -14.133 1.00 40.91 98 GLN A O 1
ATOM 825 N N . CYS A 1 99 ? 6.904 2.870 -13.773 1.00 45.81 99 CYS A N 1
ATOM 826 C CA . CYS A 1 99 ? 8.137 2.173 -14.174 1.00 45.81 99 CYS A CA 1
ATOM 827 C C . CYS A 1 99 ? 8.397 0.919 -13.317 1.00 45.81 99 CYS A C 1
ATOM 829 O O . CYS A 1 99 ? 9.006 -0.033 -13.797 1.00 45.81 99 CYS A O 1
ATOM 831 N N . PHE A 1 100 ? 7.894 0.881 -12.077 1.00 39.78 100 PHE A N 1
ATOM 832 C CA . PHE A 1 100 ? 7.987 -0.268 -11.177 1.00 39.78 100 PHE A CA 1
ATOM 833 C C . PHE A 1 100 ? 7.062 -1.433 -11.553 1.00 39.78 100 PHE A C 1
ATOM 835 O O . PHE A 1 100 ? 7.396 -2.590 -11.319 1.00 39.78 100 PHE A O 1
ATOM 842 N N . LEU A 1 101 ? 5.921 -1.154 -12.189 1.00 41.28 101 LEU A N 1
ATOM 843 C CA . LEU A 1 101 ? 5.046 -2.184 -12.760 1.00 41.28 101 LEU A CA 1
ATOM 844 C C . LEU A 1 101 ? 5.507 -2.595 -14.165 1.00 41.28 101 LEU A C 1
ATOM 846 O O . LEU A 1 101 ? 5.469 -3.784 -14.485 1.00 41.28 101 LEU A O 1
ATOM 850 N N . CYS A 1 102 ? 6.058 -1.667 -14.958 1.00 46.06 102 CYS A N 1
ATOM 851 C CA . CYS A 1 102 ? 6.797 -2.017 -16.177 1.00 46.06 102 CYS A CA 1
ATOM 852 C C . CYS A 1 102 ? 8.011 -2.911 -15.870 1.00 46.06 102 CYS A C 1
ATOM 854 O O . CYS A 1 102 ? 8.324 -3.788 -16.670 1.00 46.06 102 CYS A O 1
ATOM 856 N N . LEU A 1 103 ? 8.634 -2.778 -14.690 1.00 41.66 103 LEU A N 1
ATOM 857 C CA . LEU A 1 103 ? 9.684 -3.675 -14.180 1.00 41.66 103 LEU A CA 1
ATOM 858 C C . LEU A 1 103 ? 9.239 -5.146 -14.066 1.00 41.66 103 LEU A C 1
ATOM 860 O O . LEU A 1 103 ? 10.062 -6.040 -14.254 1.00 41.66 103 LEU A O 1
ATOM 864 N N . PHE A 1 104 ? 7.945 -5.426 -13.878 1.00 45.81 104 PHE A N 1
ATOM 865 C CA . PHE A 1 104 ? 7.424 -6.798 -13.932 1.00 45.81 104 PHE A CA 1
ATOM 866 C C . PHE A 1 104 ? 7.193 -7.304 -15.369 1.00 45.81 104 PHE A C 1
ATOM 868 O O . PHE A 1 104 ? 7.385 -8.492 -15.617 1.00 45.81 104 PHE A O 1
ATOM 875 N N . GLY A 1 105 ? 6.866 -6.434 -16.335 1.00 42.25 105 GLY A N 1
ATOM 876 C CA . GLY A 1 105 ? 6.820 -6.782 -17.772 1.00 42.25 105 GLY A CA 1
ATOM 877 C C . GLY A 1 105 ? 8.211 -6.923 -18.413 1.00 42.25 105 GLY A C 1
ATOM 878 O O . GLY A 1 105 ? 8.425 -7.696 -19.346 1.00 42.25 105 GLY A O 1
ATOM 879 N N . ILE A 1 106 ? 9.194 -6.244 -17.829 1.00 47.03 106 ILE A N 1
ATOM 880 C CA . ILE A 1 106 ? 10.623 -6.303 -18.148 1.00 47.03 106 ILE A CA 1
ATOM 881 C C . ILE A 1 106 ? 11.196 -7.721 -17.979 1.00 47.03 106 ILE A C 1
ATOM 883 O O . ILE A 1 106 ? 12.073 -8.113 -18.744 1.00 47.03 106 ILE A O 1
ATOM 887 N N . ASN A 1 107 ? 10.658 -8.550 -17.080 1.00 43.22 107 ASN A N 1
ATOM 888 C CA . ASN A 1 107 ? 11.123 -9.932 -16.889 1.00 43.22 107 ASN A CA 1
ATOM 889 C C . ASN A 1 107 ? 11.112 -10.768 -18.189 1.00 43.22 107 ASN A C 1
ATOM 891 O O . ASN A 1 107 ? 11.973 -11.628 -18.385 1.00 43.22 107 ASN A O 1
ATOM 895 N N . PHE A 1 108 ? 10.170 -10.499 -19.101 1.00 42.75 108 PHE A N 1
ATOM 896 C CA . PHE A 1 108 ? 10.072 -11.200 -20.384 1.00 42.75 108 PHE A CA 1
ATOM 897 C C . PHE A 1 108 ? 11.116 -10.711 -21.404 1.00 42.75 108 PHE A C 1
ATOM 899 O O . PHE A 1 108 ? 11.790 -11.520 -22.041 1.00 42.75 108 PHE A O 1
ATOM 906 N N . ILE A 1 109 ? 11.318 -9.393 -21.499 1.00 47.25 109 ILE A N 1
ATOM 907 C CA . ILE A 1 109 ? 12.306 -8.763 -22.393 1.00 47.25 109 ILE A CA 1
ATOM 908 C C . ILE A 1 109 ? 13.742 -9.097 -21.945 1.00 47.25 109 ILE A C 1
ATOM 910 O O . ILE A 1 109 ? 14.613 -9.364 -22.769 1.00 47.25 109 ILE A O 1
ATOM 914 N N . PHE A 1 110 ? 13.985 -9.189 -20.638 1.00 43.03 110 PHE A N 1
ATOM 915 C CA . PHE A 1 110 ? 15.314 -9.438 -20.072 1.00 43.03 110 PHE A CA 1
ATOM 916 C C . PHE A 1 110 ? 15.743 -10.904 -20.150 1.00 43.03 110 PHE A C 1
ATOM 918 O O . PHE A 1 110 ? 16.924 -11.173 -20.374 1.00 43.03 110 PHE A O 1
ATOM 925 N N . LYS A 1 111 ? 14.793 -11.850 -20.076 1.00 46.72 111 LYS A N 1
ATOM 926 C CA . LYS A 1 111 ? 15.046 -13.263 -20.410 1.00 46.72 111 LYS A CA 1
ATOM 927 C C . LYS A 1 111 ? 15.578 -13.429 -21.838 1.00 46.72 111 LYS A C 1
ATOM 929 O O . LYS A 1 111 ? 16.377 -14.328 -22.080 1.00 46.72 111 LYS A O 1
ATOM 934 N N . LYS A 1 112 ? 15.166 -12.554 -22.764 1.00 43.56 112 LYS A N 1
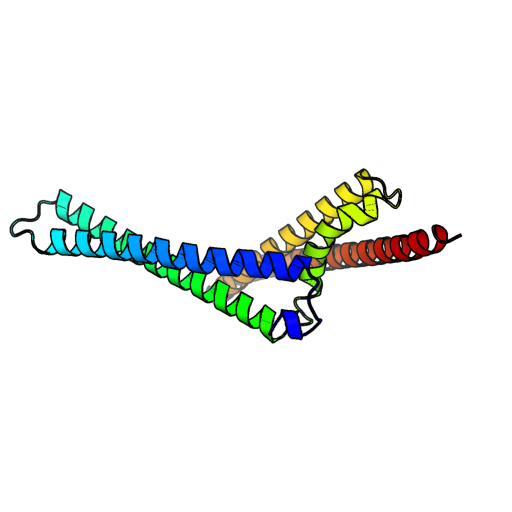ATOM 935 C CA . LYS A 1 112 ? 15.601 -12.548 -24.170 1.00 43.56 112 LYS A CA 1
ATOM 936 C C . LYS A 1 112 ? 16.967 -11.868 -24.385 1.00 43.56 112 LYS A C 1
ATOM 938 O O . LYS A 1 112 ? 17.615 -12.135 -25.389 1.00 43.56 112 LYS A O 1
ATOM 943 N N . LEU A 1 113 ? 17.436 -11.043 -23.443 1.00 49.28 113 LEU A N 1
ATOM 944 C CA . LEU A 1 113 ? 18.611 -10.164 -23.599 1.00 49.28 113 LEU A CA 1
ATOM 945 C C . LEU A 1 113 ? 19.894 -10.619 -22.876 1.00 49.28 113 LEU A C 1
ATOM 947 O O . LEU A 1 113 ? 20.814 -9.822 -22.723 1.00 49.28 113 LEU A O 1
ATOM 951 N N . LYS A 1 114 ? 20.000 -11.881 -22.430 1.00 51.19 114 LYS A N 1
ATOM 952 C CA . LYS A 1 114 ? 21.177 -12.400 -21.684 1.00 51.19 114 LYS A CA 1
ATOM 953 C C . LYS A 1 114 ? 21.558 -11.571 -20.438 1.00 51.19 114 LYS A C 1
ATOM 955 O O . LYS A 1 114 ? 22.673 -11.698 -19.935 1.00 51.19 114 LYS A O 1
ATOM 960 N N . ILE A 1 115 ? 20.651 -10.760 -19.891 1.00 56.84 115 ILE A N 1
ATOM 961 C CA . ILE A 1 115 ? 20.889 -10.100 -18.603 1.00 56.84 115 ILE A CA 1
ATOM 962 C C . ILE A 1 115 ? 20.792 -11.183 -17.529 1.00 56.84 115 ILE A C 1
ATOM 964 O O . ILE A 1 115 ? 19.814 -11.933 -17.478 1.00 56.84 115 ILE A O 1
ATOM 968 N N . SER A 1 116 ? 21.840 -11.329 -16.715 1.00 58.03 116 SER A N 1
ATOM 969 C CA . SER A 1 116 ? 21.907 -12.431 -15.757 1.00 58.03 116 SER A CA 1
ATOM 970 C C . SER A 1 116 ? 20.752 -12.316 -14.756 1.00 58.03 116 SER A C 1
ATOM 972 O O . SER A 1 116 ? 20.526 -11.263 -14.158 1.00 58.03 116 SER A O 1
ATOM 974 N N . GLY A 1 117 ? 20.011 -13.406 -14.531 1.00 60.66 117 GLY A N 1
ATOM 975 C CA . GLY A 1 117 ? 18.917 -13.414 -13.548 1.00 60.66 117 GLY A CA 1
ATOM 976 C C . GLY A 1 117 ? 19.377 -13.033 -12.132 1.00 60.66 117 GLY A C 1
ATOM 977 O O . GLY A 1 117 ? 18.568 -12.637 -11.298 1.00 60.66 117 GLY A O 1
ATOM 978 N N . GLN A 1 118 ? 20.681 -13.112 -11.864 1.00 69.00 118 GLN A N 1
ATOM 979 C CA . GLN A 1 118 ? 21.304 -12.677 -10.621 1.00 69.00 118 GLN A CA 1
ATOM 980 C C . GLN A 1 118 ? 21.442 -11.147 -10.529 1.00 69.00 118 GLN A C 1
ATOM 982 O O . GLN A 1 118 ? 21.114 -10.581 -9.489 1.00 69.00 118 GLN A O 1
ATOM 987 N N . GLU A 1 119 ? 21.837 -10.458 -11.605 1.00 67.00 119 GLU A N 1
ATOM 988 C CA . GLU A 1 119 ? 21.880 -8.985 -11.672 1.00 67.00 119 GLU A CA 1
ATOM 989 C C . GLU A 1 119 ? 20.485 -8.379 -11.458 1.00 67.00 119 GLU A C 1
ATOM 991 O O . GLU A 1 119 ? 20.336 -7.406 -10.715 1.00 67.00 119 GLU A O 1
ATOM 996 N N . LEU A 1 120 ? 19.446 -9.023 -12.002 1.00 65.12 120 LEU A N 1
ATOM 997 C CA . LEU A 1 120 ? 18.059 -8.617 -11.779 1.00 65.12 120 LEU A CA 1
ATOM 998 C C . LEU A 1 120 ? 17.627 -8.804 -10.320 1.00 65.12 120 LEU A C 1
ATOM 1000 O O . LEU A 1 120 ? 17.069 -7.881 -9.736 1.00 65.12 120 LEU A O 1
ATOM 1004 N N . LYS A 1 121 ? 17.941 -9.950 -9.701 1.00 71.62 121 LYS A N 1
ATOM 1005 C CA . LYS A 1 121 ? 17.660 -10.186 -8.272 1.00 71.62 121 LYS A CA 1
ATOM 1006 C C . LYS A 1 121 ? 18.353 -9.161 -7.374 1.00 71.62 121 LYS A C 1
ATOM 1008 O O . LYS A 1 121 ? 17.771 -8.690 -6.399 1.00 71.62 121 LYS A O 1
ATOM 1013 N N . HIS A 1 122 ? 19.589 -8.782 -7.700 1.00 78.31 122 HIS A N 1
ATOM 1014 C CA . HIS A 1 122 ? 20.294 -7.726 -6.974 1.00 78.31 122 HIS A CA 1
ATOM 1015 C C . HIS A 1 122 ? 19.636 -6.357 -7.161 1.00 78.31 122 HIS A C 1
ATOM 1017 O O . HIS A 1 122 ? 19.581 -5.579 -6.207 1.00 78.31 122 HIS A O 1
ATOM 1023 N N . PHE A 1 123 ? 19.124 -6.061 -8.357 1.00 76.38 123 PHE A N 1
ATOM 1024 C CA . PHE A 1 123 ? 18.402 -4.822 -8.622 1.00 76.38 123 PHE A CA 1
ATOM 1025 C C . PHE A 1 123 ? 17.053 -4.777 -7.896 1.00 76.38 123 PHE A C 1
ATOM 1027 O O . PHE A 1 123 ? 16.769 -3.796 -7.212 1.00 76.38 123 PHE A O 1
ATOM 1034 N N . GLU A 1 124 ? 16.278 -5.859 -7.946 1.00 70.94 124 GLU A N 1
ATOM 1035 C CA . GLU A 1 124 ? 15.013 -6.019 -7.224 1.00 70.94 124 GLU A CA 1
ATOM 1036 C C . GLU A 1 124 ? 15.200 -5.799 -5.716 1.00 70.94 124 GLU A C 1
ATOM 1038 O O . GLU A 1 124 ? 14.573 -4.908 -5.141 1.00 70.94 124 GLU A O 1
ATOM 1043 N N . ALA A 1 125 ? 16.168 -6.486 -5.099 1.00 76.75 125 ALA A N 1
ATOM 1044 C CA . ALA A 1 125 ? 16.495 -6.307 -3.683 1.00 76.75 125 ALA A CA 1
ATOM 1045 C C . ALA A 1 125 ? 16.948 -4.872 -3.351 1.00 76.75 125 ALA A C 1
ATOM 1047 O O . ALA A 1 125 ? 16.719 -4.364 -2.250 1.00 76.75 125 ALA A O 1
ATOM 1048 N N . LYS A 1 126 ? 17.615 -4.187 -4.288 1.00 79.75 126 LYS A N 1
ATOM 1049 C CA . LYS A 1 126 ? 18.037 -2.790 -4.114 1.00 79.75 126 LYS A CA 1
ATOM 1050 C C . LYS A 1 126 ? 16.847 -1.843 -4.130 1.00 79.75 126 LYS A C 1
ATOM 1052 O O . LYS A 1 126 ? 16.840 -0.887 -3.354 1.00 79.75 126 LYS A O 1
ATOM 1057 N N . ILE A 1 127 ? 15.850 -2.096 -4.974 1.00 75.75 127 ILE A N 1
ATOM 1058 C CA . ILE A 1 127 ? 14.670 -1.241 -5.004 1.00 75.75 127 ILE A CA 1
ATOM 1059 C C . ILE A 1 127 ? 13.743 -1.538 -3.828 1.00 75.75 127 ILE A C 1
ATOM 1061 O O . ILE A 1 127 ? 13.210 -0.607 -3.230 1.00 75.75 127 ILE A O 1
ATOM 1065 N N . GLU A 1 128 ? 13.612 -2.799 -3.425 1.00 75.81 128 GLU A N 1
ATOM 1066 C CA . GLU A 1 128 ? 12.877 -3.154 -2.213 1.00 75.81 128 GLU A CA 1
ATOM 1067 C C . GLU A 1 128 ? 13.458 -2.433 -0.985 1.00 75.81 128 GLU A C 1
ATOM 1069 O O . GLU A 1 128 ? 12.719 -1.829 -0.204 1.00 75.81 128 GLU A O 1
ATOM 1074 N N . LYS A 1 129 ? 14.794 -2.372 -0.871 1.00 83.88 129 LYS A N 1
ATOM 1075 C CA . LYS A 1 129 ? 15.477 -1.563 0.152 1.00 83.88 129 LYS A CA 1
ATOM 1076 C C . LYS A 1 129 ? 15.174 -0.067 0.031 1.00 83.88 129 LYS A C 1
ATOM 1078 O O . LYS A 1 129 ? 14.952 0.579 1.052 1.00 83.88 129 LYS A O 1
ATOM 1083 N N . HIS A 1 130 ? 15.149 0.495 -1.180 1.00 78.88 130 HIS A N 1
ATOM 1084 C CA . HIS A 1 130 ? 14.781 1.902 -1.390 1.00 78.88 130 HIS A CA 1
ATOM 1085 C C . HIS A 1 130 ? 13.345 2.179 -0.925 1.00 78.88 130 HIS A C 1
ATOM 1087 O O . HIS A 1 130 ? 13.113 3.130 -0.184 1.00 78.88 130 HIS A O 1
ATOM 1093 N N . HIS A 1 131 ? 12.401 1.313 -1.295 1.00 75.00 131 HIS A N 1
ATOM 1094 C CA . HIS A 1 131 ? 10.999 1.411 -0.888 1.00 75.00 131 HIS A CA 1
ATOM 1095 C C . HIS A 1 131 ? 10.832 1.301 0.628 1.00 75.00 131 HIS A C 1
ATOM 1097 O O . HIS A 1 131 ? 10.090 2.068 1.243 1.00 75.00 131 HIS A O 1
ATOM 1103 N N . HIS A 1 132 ? 11.565 0.380 1.257 1.00 82.31 132 HIS A N 1
ATOM 1104 C CA . HIS A 1 132 ? 11.593 0.266 2.709 1.00 82.31 132 HIS A CA 1
ATOM 1105 C C . HIS A 1 132 ? 12.089 1.561 3.366 1.00 82.31 132 HIS A C 1
ATOM 1107 O O . HIS A 1 132 ? 11.453 2.054 4.297 1.00 82.31 132 HIS A O 1
ATOM 1113 N N . TYR A 1 133 ? 13.177 2.153 2.864 1.00 79.88 133 TYR A N 1
ATOM 1114 C CA . TYR A 1 133 ? 13.690 3.415 3.400 1.00 79.88 133 TYR A CA 1
ATOM 1115 C C . TYR A 1 133 ? 12.746 4.597 3.176 1.00 79.88 133 TYR A C 1
ATOM 1117 O O . TYR A 1 133 ? 12.592 5.404 4.087 1.00 79.88 133 TYR A O 1
ATOM 1125 N N . GLN A 1 134 ? 12.041 4.664 2.043 1.00 78.56 134 GLN A N 1
ATOM 1126 C CA . GLN A 1 134 ? 11.003 5.678 1.822 1.00 78.56 134 GLN A CA 1
ATOM 1127 C C . GLN A 1 134 ? 9.878 5.587 2.863 1.00 78.56 134 GLN A C 1
ATOM 1129 O O . GLN A 1 134 ? 9.505 6.603 3.447 1.00 78.56 134 GLN A O 1
ATOM 1134 N N . LYS A 1 135 ? 9.391 4.376 3.165 1.00 84.38 135 LYS A N 1
ATOM 1135 C CA . LYS A 1 135 ? 8.391 4.165 4.228 1.00 84.38 135 LYS A CA 1
ATOM 1136 C C . LYS A 1 135 ? 8.920 4.555 5.608 1.00 84.38 135 LYS A C 1
ATOM 1138 O O . LYS A 1 135 ? 8.214 5.193 6.384 1.00 84.38 135 LYS A O 1
ATOM 1143 N N . GLN A 1 136 ? 10.163 4.190 5.922 1.00 84.00 136 GLN A N 1
ATOM 1144 C CA . GLN A 1 136 ? 10.790 4.575 7.190 1.00 84.00 136 GLN A CA 1
ATOM 1145 C C . GLN A 1 136 ? 10.952 6.094 7.307 1.00 84.00 136 GLN A C 1
ATOM 1147 O O . GLN A 1 136 ? 10.743 6.650 8.384 1.00 84.00 136 GLN A O 1
ATOM 1152 N N . LEU A 1 137 ? 11.278 6.773 6.206 1.00 85.56 137 LEU A N 1
ATOM 1153 C CA . LEU A 1 137 ? 11.394 8.225 6.160 1.00 85.56 137 LEU A CA 1
ATOM 1154 C C . LE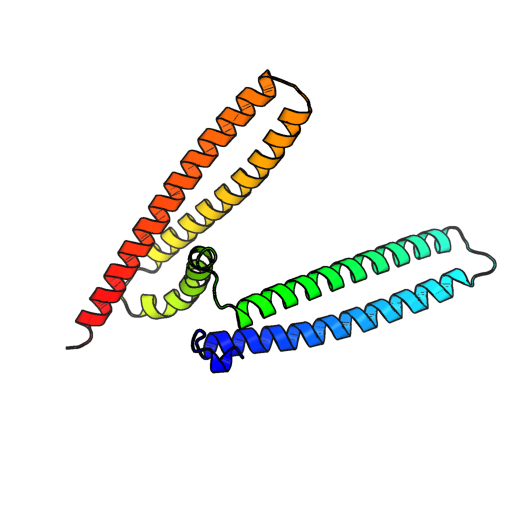U A 1 137 ? 10.045 8.902 6.417 1.00 85.56 137 LEU A C 1
ATOM 1156 O O . LEU A 1 137 ? 9.983 9.849 7.196 1.00 85.56 137 LEU A O 1
ATOM 1160 N N . GLU A 1 138 ? 8.963 8.382 5.838 1.00 83.56 138 GLU A N 1
ATOM 1161 C CA . GLU A 1 138 ? 7.602 8.875 6.071 1.00 83.56 138 GLU A CA 1
ATOM 1162 C C . GLU A 1 138 ? 7.184 8.730 7.543 1.00 83.56 138 GLU A C 1
ATOM 1164 O O . GLU A 1 138 ? 6.717 9.691 8.159 1.00 83.56 138 GLU A O 1
ATOM 1169 N N . ILE A 1 139 ? 7.443 7.567 8.149 1.00 85.94 139 ILE A N 1
ATOM 1170 C CA . ILE A 1 139 ? 7.185 7.333 9.579 1.00 85.94 139 ILE A CA 1
ATOM 1171 C C . ILE A 1 139 ? 8.045 8.266 10.442 1.00 85.94 139 ILE A C 1
ATOM 1173 O O . ILE A 1 139 ? 7.562 8.840 11.420 1.00 85.94 139 ILE A O 1
ATOM 1177 N N . SER A 1 140 ? 9.323 8.443 10.096 1.00 85.00 140 SER A N 1
ATOM 1178 C CA . SER A 1 140 ? 10.224 9.346 10.816 1.00 85.00 140 SER A CA 1
ATOM 1179 C C . SER A 1 140 ? 9.771 10.802 10.709 1.00 85.00 140 SER A C 1
ATOM 1181 O O . SER A 1 140 ? 9.862 11.535 11.691 1.00 85.00 140 SER A O 1
ATOM 1183 N N . HIS A 1 141 ? 9.247 11.216 9.554 1.00 85.56 141 HIS A N 1
ATOM 1184 C CA . HIS A 1 141 ? 8.689 12.548 9.342 1.00 85.56 141 HIS A CA 1
ATOM 1185 C C . HIS A 1 141 ? 7.456 12.792 10.218 1.00 85.56 141 HIS A C 1
ATOM 1187 O O . HIS A 1 141 ? 7.335 13.840 10.851 1.00 85.56 141 HIS A O 1
ATOM 1193 N N . GLN A 1 142 ? 6.553 11.810 10.299 1.00 85.31 142 GLN A N 1
ATOM 1194 C CA . GLN A 1 142 ? 5.389 11.879 11.184 1.00 85.31 142 GLN A CA 1
ATOM 1195 C C . GLN A 1 142 ? 5.820 11.986 12.652 1.00 85.31 142 GLN A C 1
ATOM 1197 O O . GLN A 1 142 ? 5.337 12.855 13.374 1.00 85.31 142 GLN A O 1
ATOM 1202 N N . LYS A 1 143 ? 6.792 11.171 13.085 1.00 84.62 143 LYS A N 1
ATOM 1203 C CA . LYS A 1 143 ? 7.358 11.249 14.443 1.00 84.62 143 LYS A CA 1
ATOM 1204 C C . LYS A 1 143 ? 7.992 12.607 14.734 1.00 84.62 143 LYS A C 1
ATOM 1206 O O . LYS A 1 143 ? 7.835 13.106 15.842 1.00 84.62 143 LYS A O 1
ATOM 1211 N N . LEU A 1 144 ? 8.689 13.202 13.767 1.00 83.38 144 LEU A N 1
ATOM 1212 C CA . LEU A 1 144 ? 9.279 14.530 13.920 1.00 83.38 144 LEU A CA 1
ATOM 1213 C C . LEU A 1 144 ? 8.196 15.584 14.186 1.00 83.38 144 LEU A C 1
ATOM 1215 O O . LEU A 1 144 ? 8.294 16.292 15.181 1.00 83.38 144 LEU A O 1
ATOM 1219 N N . LYS A 1 145 ? 7.121 15.603 13.386 1.00 83.31 145 LYS A N 1
ATOM 1220 C CA . LYS A 1 145 ? 5.978 16.517 13.579 1.00 83.31 145 LYS A CA 1
ATOM 1221 C C . LYS A 1 145 ? 5.314 16.363 14.947 1.00 83.31 145 LYS A C 1
ATOM 1223 O O . LYS A 1 145 ? 4.914 17.351 15.554 1.00 83.31 145 LYS A O 1
ATOM 1228 N N . HIS A 1 146 ? 5.205 15.132 15.444 1.00 81.69 146 HIS A N 1
ATOM 1229 C CA . HIS A 1 146 ? 4.673 14.885 16.784 1.00 81.69 146 HIS A CA 1
ATOM 1230 C C . HIS A 1 146 ? 5.601 15.410 17.887 1.00 81.69 146 HIS A C 1
ATOM 1232 O O . HIS A 1 146 ? 5.119 16.015 18.835 1.00 81.69 146 HIS A O 1
ATOM 1238 N N . VAL A 1 147 ? 6.919 15.225 17.764 1.00 78.50 147 VAL A N 1
ATOM 1239 C CA . VAL A 1 147 ? 7.895 15.725 18.752 1.00 78.50 147 VAL A CA 1
ATOM 1240 C C . VAL A 1 147 ? 8.001 17.255 18.720 1.00 78.50 147 VAL A C 1
ATOM 1242 O O . VAL A 1 147 ? 8.119 17.871 19.777 1.00 78.50 147 VAL A O 1
ATOM 1245 N N . GLU A 1 148 ? 7.886 17.877 17.541 1.00 77.50 148 GLU A N 1
ATOM 1246 C CA . GLU A 1 148 ? 7.777 19.338 17.393 1.00 77.50 148 GLU A CA 1
ATOM 1247 C C . GLU A 1 148 ? 6.566 19.899 18.151 1.00 77.50 148 GLU A C 1
ATOM 1249 O O . GLU A 1 148 ? 6.682 20.941 18.792 1.00 77.50 148 GLU A O 1
ATOM 1254 N N . ALA A 1 149 ? 5.433 19.188 18.142 1.00 75.06 149 ALA A N 1
ATOM 1255 C CA . ALA A 1 149 ? 4.232 19.585 18.877 1.00 75.06 149 ALA A CA 1
ATOM 1256 C C . ALA A 1 149 ? 4.376 19.449 20.408 1.00 75.06 149 ALA A C 1
ATOM 1258 O O . ALA A 1 149 ? 3.729 20.188 21.146 1.00 75.06 149 ALA A O 1
ATOM 1259 N N . THR A 1 150 ? 5.225 18.534 20.889 1.00 75.31 150 THR A N 1
ATOM 1260 C CA . THR A 1 150 ? 5.465 18.298 22.326 1.00 75.31 150 THR A CA 1
ATOM 1261 C C . THR A 1 150 ? 6.476 19.282 22.939 1.00 75.31 150 THR A C 1
ATOM 1263 O O . THR A 1 150 ? 6.492 19.463 24.152 1.00 75.31 150 THR A O 1
ATOM 1266 N N . GLY A 1 151 ? 7.308 19.950 22.126 1.00 70.88 151 GLY A N 1
ATOM 1267 C CA . GLY A 1 151 ? 8.203 21.030 22.574 1.00 70.88 151 GLY A CA 1
ATOM 1268 C C . GLY A 1 151 ? 9.533 20.598 23.216 1.00 70.88 151 GLY A C 1
ATOM 1269 O O . GLY A 1 151 ? 10.272 21.447 23.717 1.00 70.88 151 GLY A O 1
ATOM 1270 N N . ASP A 1 152 ? 9.875 19.308 23.182 1.00 81.12 152 ASP A N 1
ATOM 1271 C CA . ASP A 1 152 ? 11.135 18.770 23.716 1.00 81.12 152 ASP A CA 1
ATOM 1272 C C . ASP A 1 152 ? 12.300 18.970 22.725 1.00 81.12 152 ASP A C 1
ATOM 1274 O O . ASP A 1 152 ? 12.411 18.282 21.705 1.00 81.12 152 ASP A O 1
ATOM 1278 N N . LYS A 1 153 ? 13.179 19.937 23.022 1.00 77.81 153 LYS A N 1
ATOM 1279 C CA . LYS A 1 153 ? 14.262 20.380 22.125 1.00 77.81 153 LYS A CA 1
ATOM 1280 C C . LYS A 1 153 ? 15.374 19.344 21.921 1.00 77.81 153 LYS A C 1
ATOM 1282 O O . LYS A 1 153 ? 15.919 19.265 20.817 1.00 77.81 153 LYS A O 1
ATOM 1287 N N . ASP A 1 154 ? 15.697 18.536 22.929 1.00 78.00 154 ASP A N 1
ATOM 1288 C CA . ASP A 1 154 ? 16.783 17.550 22.829 1.00 78.00 154 ASP A CA 1
ATOM 1289 C C . ASP A 1 154 ? 16.336 16.319 22.038 1.00 78.00 154 ASP A C 1
ATOM 1291 O O . ASP A 1 154 ? 17.066 15.802 21.181 1.00 78.00 154 ASP A O 1
ATOM 1295 N N . HIS A 1 155 ? 15.095 15.885 22.263 1.00 75.81 155 HIS A N 1
ATOM 1296 C CA . HIS A 1 155 ? 14.474 14.831 21.470 1.00 75.81 155 HIS A CA 1
ATOM 1297 C C . HIS A 1 155 ? 14.226 15.275 20.025 1.00 75.81 155 HIS A C 1
ATOM 1299 O O . HIS A 1 155 ? 14.407 14.474 19.103 1.00 75.81 155 HIS A O 1
ATOM 1305 N N . LEU A 1 156 ? 13.895 16.551 19.806 1.00 78.69 156 LEU A N 1
ATOM 1306 C CA . LEU A 1 156 ? 13.720 17.122 18.475 1.00 78.69 156 LEU A CA 1
ATOM 1307 C C . LEU A 1 156 ? 15.017 17.101 17.657 1.00 78.69 156 LEU A C 1
ATOM 1309 O O . LEU A 1 156 ? 15.016 16.608 16.529 1.00 78.69 156 LEU A O 1
ATOM 1313 N N . ASN A 1 157 ? 16.131 17.570 18.226 1.00 80.94 157 ASN A N 1
ATOM 1314 C CA . ASN A 1 157 ? 17.416 17.620 17.520 1.00 80.94 157 ASN A CA 1
ATOM 1315 C C . ASN A 1 157 ? 17.917 16.225 17.123 1.00 80.94 157 ASN A C 1
ATOM 1317 O O . ASN A 1 157 ? 18.272 16.006 15.963 1.00 80.94 157 ASN A O 1
ATOM 1321 N N . ARG A 1 158 ? 17.854 15.248 18.037 1.00 82.06 158 ARG A N 1
ATOM 1322 C CA . ARG A 1 158 ? 18.239 13.854 17.744 1.00 82.06 158 ARG A CA 1
ATOM 1323 C C . ARG A 1 158 ? 17.367 13.219 16.661 1.00 82.06 158 ARG A C 1
ATOM 1325 O O . ARG A 1 158 ? 17.849 12.415 15.865 1.00 82.06 158 ARG A O 1
ATOM 1332 N N . ASN A 1 159 ? 16.073 13.535 16.640 1.00 81.12 159 ASN A N 1
ATOM 1333 C CA . ASN A 1 159 ? 15.149 12.988 15.647 1.00 81.12 159 ASN A CA 1
ATOM 1334 C C . ASN A 1 159 ? 15.332 13.664 14.277 1.00 81.12 159 ASN A C 1
ATOM 1336 O O . ASN A 1 159 ? 15.263 12.998 13.246 1.00 81.12 159 ASN A O 1
ATOM 1340 N N . LYS A 1 160 ? 15.650 14.963 14.266 1.00 85.81 160 LYS A N 1
ATOM 1341 C CA . LYS A 1 160 ? 15.969 15.732 13.058 1.00 85.81 160 LYS A CA 1
ATOM 1342 C C . LYS A 1 160 ? 17.255 15.247 12.386 1.00 85.81 160 LYS A C 1
ATOM 1344 O O . LYS A 1 160 ? 17.277 15.094 11.170 1.00 85.81 160 LYS A O 1
ATOM 1349 N N . GLU A 1 161 ? 18.290 14.939 13.164 1.00 85.75 161 GLU A N 1
ATOM 1350 C CA . GLU A 1 161 ? 19.543 14.370 12.651 1.00 85.75 161 GLU A CA 1
ATOM 1351 C C . GLU A 1 161 ? 19.327 12.974 12.040 1.00 85.75 161 GLU A C 1
ATOM 1353 O O . GLU A 1 161 ? 19.745 12.708 10.912 1.00 85.75 161 GLU A O 1
ATOM 1358 N N . LYS A 1 162 ? 18.578 12.102 12.732 1.00 84.25 162 LYS A N 1
ATOM 1359 C CA . LYS A 1 162 ? 18.194 10.780 12.205 1.00 84.25 162 LYS A CA 1
ATOM 1360 C C . LYS A 1 162 ? 17.368 10.882 10.925 1.00 84.25 162 LYS A C 1
ATOM 1362 O O . LYS A 1 162 ? 17.589 10.105 9.998 1.00 84.25 162 LYS A O 1
ATOM 1367 N N . TYR A 1 163 ? 16.440 11.836 10.867 1.00 85.62 163 TYR A N 1
ATOM 1368 C CA . TYR A 1 163 ? 15.637 12.105 9.679 1.00 85.62 163 TYR A CA 1
ATOM 1369 C C . TYR A 1 163 ? 16.511 12.554 8.502 1.00 85.62 163 TYR A C 1
ATOM 1371 O O . TYR A 1 163 ? 16.404 11.976 7.424 1.00 85.62 163 TYR A O 1
ATOM 1379 N N . ALA A 1 164 ? 17.416 13.514 8.713 1.00 87.88 164 ALA A N 1
ATOM 1380 C CA . ALA A 1 164 ? 18.312 14.018 7.672 1.00 87.88 164 ALA A CA 1
ATOM 1381 C C . ALA A 1 164 ? 19.228 12.916 7.113 1.00 87.88 164 ALA A C 1
ATOM 1383 O O . ALA A 1 164 ? 19.338 12.747 5.900 1.00 87.88 164 ALA A O 1
ATOM 1384 N N . MET A 1 165 ? 19.811 12.096 7.992 1.00 88.50 165 MET A N 1
ATOM 1385 C CA . MET A 1 165 ? 20.635 10.952 7.594 1.00 88.50 165 MET A CA 1
ATOM 1386 C C . MET A 1 165 ? 19.837 9.920 6.778 1.00 88.50 165 MET A C 1
ATOM 1388 O O . MET A 1 165 ? 20.340 9.352 5.804 1.00 88.50 165 MET A O 1
ATOM 1392 N N . LEU A 1 166 ? 18.590 9.645 7.172 1.00 87.00 166 LEU A N 1
ATOM 1393 C CA . LEU A 1 166 ? 17.722 8.707 6.461 1.00 87.00 166 LEU A CA 1
ATOM 1394 C C . LEU A 1 166 ? 17.266 9.270 5.107 1.00 87.00 166 LEU A C 1
ATOM 1396 O O . LEU A 1 166 ? 17.187 8.527 4.127 1.00 87.00 166 LEU A O 1
ATOM 1400 N N . GLU A 1 167 ? 17.006 10.574 5.036 1.00 87.19 167 GLU A N 1
ATOM 1401 C CA . GLU A 1 167 ? 16.660 11.285 3.808 1.00 87.19 167 GLU A CA 1
ATOM 1402 C C . GLU A 1 167 ? 17.805 11.211 2.792 1.00 87.19 167 GLU A C 1
ATOM 1404 O O . GLU A 1 167 ? 17.582 10.850 1.634 1.00 87.19 167 GLU A O 1
ATOM 1409 N N . GLU A 1 168 ? 19.035 11.485 3.229 1.00 89.44 168 GLU A N 1
ATOM 1410 C CA . GLU A 1 168 ? 20.227 11.422 2.385 1.00 89.44 168 GLU A CA 1
ATOM 1411 C C . GLU A 1 168 ? 20.452 10.006 1.840 1.00 89.44 168 GLU A C 1
ATOM 1413 O O . GLU A 1 168 ? 20.566 9.819 0.626 1.00 89.44 168 GLU A O 1
ATOM 1418 N N . LYS A 1 169 ? 20.393 8.985 2.707 1.00 86.00 169 LYS A N 1
ATOM 1419 C CA . LYS A 1 169 ? 20.499 7.577 2.289 1.00 86.00 169 LYS A CA 1
ATOM 1420 C C . LYS A 1 169 ? 19.412 7.176 1.296 1.00 86.00 169 LYS A C 1
ATOM 1422 O O . LYS A 1 169 ? 19.683 6.430 0.353 1.00 86.00 169 LYS A O 1
ATOM 1427 N N . THR A 1 170 ? 18.187 7.662 1.493 1.00 83.44 170 THR A N 1
ATOM 1428 C CA . THR A 1 170 ? 17.065 7.386 0.586 1.00 83.44 170 THR A CA 1
ATOM 1429 C C . THR A 1 170 ? 17.311 8.024 -0.781 1.00 83.44 170 THR A C 1
ATOM 1431 O O . THR A 1 170 ? 17.180 7.344 -1.800 1.00 83.44 170 THR A O 1
ATOM 1434 N N . LYS A 1 171 ? 17.756 9.288 -0.823 1.00 84.25 171 LYS A N 1
ATOM 1435 C CA . LYS A 1 171 ? 18.117 9.991 -2.067 1.00 84.25 171 LYS A CA 1
ATOM 1436 C C . LYS A 1 171 ? 19.272 9.308 -2.799 1.00 84.25 171 LYS A C 1
ATOM 1438 O O . LYS A 1 171 ? 19.198 9.120 -4.014 1.00 84.25 171 LYS A O 1
ATOM 1443 N N . GLU A 1 172 ? 20.307 8.883 -2.079 1.00 86.19 172 GLU A N 1
ATOM 1444 C CA . GLU A 1 172 ? 21.455 8.185 -2.659 1.00 86.19 172 GLU A CA 1
ATOM 1445 C C . GLU A 1 172 ? 21.049 6.831 -3.269 1.00 86.19 172 GLU A C 1
ATOM 1447 O O . GLU A 1 172 ? 21.442 6.505 -4.396 1.00 86.19 172 GLU A O 1
ATOM 1452 N N . LEU A 1 173 ? 20.222 6.041 -2.567 1.00 76.50 173 LEU A N 1
ATOM 1453 C CA . LEU A 1 173 ? 19.709 4.780 -3.111 1.00 76.50 173 LEU A CA 1
ATOM 1454 C C . LEU A 1 173 ? 18.813 5.025 -4.331 1.00 76.50 173 LEU A C 1
ATOM 1456 O O . LEU A 1 173 ? 18.940 4.305 -5.321 1.00 76.50 173 LEU A O 1
ATOM 1460 N N . GLY A 1 174 ? 17.962 6.053 -4.288 1.00 74.62 174 GLY A N 1
ATOM 1461 C CA . GLY A 1 174 ? 17.113 6.453 -5.409 1.00 74.62 174 GLY A CA 1
ATOM 1462 C C . GLY A 1 174 ? 17.931 6.828 -6.646 1.00 74.62 174 GLY A C 1
ATOM 1463 O O . GLY A 1 174 ? 17.640 6.362 -7.750 1.00 74.62 174 GLY A O 1
ATOM 1464 N N . TYR A 1 175 ? 19.024 7.577 -6.467 1.00 80.69 175 TYR A N 1
ATOM 1465 C CA . TYR A 1 175 ? 19.961 7.889 -7.548 1.00 80.69 175 TYR A CA 1
ATOM 1466 C C . TYR A 1 175 ? 20.618 6.625 -8.121 1.00 80.69 175 TYR A C 1
ATOM 1468 O O . TYR A 1 175 ? 20.664 6.442 -9.341 1.00 80.69 175 TYR A O 1
ATOM 1476 N N . LYS A 1 176 ? 21.065 5.700 -7.259 1.00 81.44 176 LYS A N 1
ATOM 1477 C CA . LYS A 1 176 ? 21.633 4.411 -7.693 1.00 81.44 176 LYS A CA 1
ATOM 1478 C C . LYS A 1 176 ? 20.620 3.581 -8.482 1.00 81.44 176 LYS A C 1
ATOM 1480 O O . LYS A 1 176 ? 21.007 2.994 -9.492 1.00 81.44 176 LYS A O 1
ATOM 1485 N N . VAL A 1 177 ? 19.359 3.535 -8.047 1.00 77.19 177 VAL A N 1
ATOM 1486 C CA . VAL A 1 177 ? 18.271 2.831 -8.746 1.00 77.19 177 VAL A CA 1
ATOM 1487 C C . VAL A 1 177 ? 18.023 3.452 -10.119 1.00 77.19 177 VAL A C 1
ATOM 1489 O O . VAL A 1 177 ? 18.004 2.729 -11.111 1.00 77.19 177 VAL A O 1
ATOM 1492 N N . LYS A 1 178 ? 17.931 4.785 -10.201 1.00 76.81 178 LYS A N 1
ATOM 1493 C CA . LYS A 1 178 ? 17.740 5.507 -11.467 1.00 76.81 178 LYS A CA 1
ATOM 1494 C C . LYS A 1 178 ? 18.881 5.251 -12.454 1.00 76.81 178 LYS A C 1
ATOM 1496 O O . LYS A 1 178 ? 18.622 4.972 -13.621 1.00 76.81 178 LYS A O 1
ATOM 1501 N N . LYS A 1 179 ? 20.133 5.280 -11.983 1.00 82.44 179 LYS A N 1
ATOM 1502 C CA . LYS A 1 179 ? 21.308 4.995 -12.819 1.00 82.44 179 LYS A CA 1
ATOM 1503 C C . LYS A 1 179 ? 21.306 3.556 -13.347 1.00 82.44 179 LYS A C 1
ATOM 1505 O O . LYS A 1 179 ? 21.569 3.356 -14.525 1.00 82.44 179 LYS A O 1
ATOM 1510 N N . HIS A 1 180 ? 20.978 2.571 -12.505 1.00 75.62 180 HIS A N 1
ATOM 1511 C CA . HIS A 1 180 ? 20.872 1.172 -12.946 1.00 75.62 180 HIS A CA 1
ATOM 1512 C C . HIS A 1 180 ? 19.730 0.987 -13.950 1.00 75.62 180 HIS A C 1
ATOM 1514 O O . HIS A 1 180 ? 19.910 0.292 -14.940 1.00 75.62 180 HIS A O 1
ATOM 1520 N N . LEU A 1 181 ? 18.583 1.643 -13.746 1.00 73.69 181 LEU A N 1
ATOM 1521 C CA . LEU A 1 181 ? 17.471 1.591 -14.695 1.00 73.69 181 LEU A CA 1
ATOM 1522 C C . LEU A 1 181 ? 17.861 2.178 -16.059 1.00 73.69 181 LEU A C 1
ATOM 1524 O O . LEU A 1 181 ? 17.534 1.596 -17.087 1.00 73.69 181 LEU A O 1
ATOM 1528 N N . GLN A 1 182 ? 18.583 3.301 -16.074 1.00 75.88 182 GLN A N 1
ATOM 1529 C CA . GLN A 1 182 ? 19.065 3.926 -17.307 1.00 75.88 182 GLN A CA 1
ATOM 1530 C C . GLN A 1 182 ? 20.099 3.053 -18.035 1.00 75.88 182 GLN A C 1
ATOM 1532 O O . GLN A 1 182 ? 20.046 2.941 -19.259 1.00 75.88 182 GLN A O 1
ATOM 1537 N N . ASP A 1 183 ? 21.006 2.411 -17.296 1.00 76.06 183 ASP A N 1
ATOM 1538 C CA . ASP A 1 183 ? 21.996 1.481 -17.850 1.00 76.06 183 ASP A CA 1
ATOM 1539 C C . ASP A 1 183 ? 21.319 0.236 -18.440 1.00 76.06 183 ASP A C 1
ATOM 1541 O O . ASP A 1 183 ? 21.536 -0.099 -19.603 1.00 76.06 183 ASP A O 1
ATOM 1545 N N . LEU A 1 184 ? 20.399 -0.385 -17.693 1.00 70.56 184 LEU A N 1
ATOM 1546 C CA . LEU A 1 184 ? 19.599 -1.513 -18.176 1.00 70.56 184 LEU A CA 1
ATOM 1547 C C . LEU A 1 184 ? 18.782 -1.118 -19.412 1.00 70.56 184 LEU A C 1
ATOM 1549 O O . LEU A 1 184 ? 18.803 -1.835 -20.405 1.00 70.56 184 LEU A O 1
ATOM 1553 N N . SER A 1 185 ? 18.129 0.047 -19.395 1.00 65.62 185 SER A N 1
ATOM 1554 C CA . SER A 1 185 ? 17.383 0.565 -20.546 1.00 65.62 185 SER A CA 1
ATOM 1555 C C . SER A 1 185 ? 18.274 0.764 -21.771 1.00 65.62 185 SER A C 1
ATOM 1557 O O . SER A 1 185 ? 17.868 0.413 -22.873 1.00 65.62 185 SER A O 1
ATOM 1559 N N . SER A 1 186 ? 19.488 1.289 -21.593 1.00 71.56 186 SER A N 1
ATOM 1560 C CA . SER A 1 186 ? 20.447 1.489 -22.688 1.00 71.56 186 SER A CA 1
ATOM 1561 C C . SER A 1 186 ? 20.899 0.155 -23.285 1.00 71.56 186 SER A C 1
ATOM 1563 O O . SER A 1 186 ? 20.899 -0.006 -24.504 1.00 71.56 186 SER A O 1
ATOM 1565 N N . ARG A 1 187 ? 21.203 -0.832 -22.431 1.00 70.25 187 ARG A N 1
ATOM 1566 C CA . ARG A 1 187 ? 21.599 -2.185 -22.852 1.00 70.25 187 ARG A CA 1
ATOM 1567 C C . ARG A 1 187 ? 20.477 -2.929 -23.572 1.00 70.25 187 ARG A C 1
ATOM 1569 O O . ARG A 1 187 ? 20.746 -3.626 -24.543 1.00 70.25 187 ARG A O 1
ATOM 1576 N N . ILE A 1 188 ? 19.229 -2.772 -23.132 1.00 64.31 188 ILE A N 1
ATOM 1577 C CA . ILE A 1 188 ? 18.057 -3.333 -23.822 1.00 64.31 188 ILE A CA 1
ATOM 1578 C C . ILE A 1 188 ? 17.915 -2.727 -25.209 1.00 64.31 188 ILE A C 1
ATOM 1580 O O . ILE A 1 188 ? 17.776 -3.466 -26.178 1.00 64.31 188 ILE A O 1
ATOM 1584 N N . SER A 1 189 ? 17.980 -1.398 -25.312 1.00 62.97 189 SER A N 1
ATOM 1585 C CA . SER A 1 189 ? 17.857 -0.705 -26.593 1.00 62.97 189 SER A CA 1
ATOM 1586 C C . SER A 1 189 ? 18.963 -1.118 -27.568 1.00 62.97 189 SER A C 1
ATOM 1588 O O . SER A 1 189 ? 18.679 -1.382 -28.731 1.00 62.97 189 SER A O 1
ATOM 1590 N N . GLN A 1 190 ? 20.207 -1.256 -27.098 1.00 63.50 190 GLN A N 1
ATOM 1591 C CA . GLN A 1 190 ? 21.335 -1.714 -27.921 1.00 63.50 190 GLN A CA 1
ATOM 1592 C C . GLN A 1 190 ? 21.258 -3.208 -28.271 1.00 63.50 190 GLN A C 1
ATOM 1594 O O . GLN A 1 190 ? 21.541 -3.591 -29.403 1.00 63.50 190 GLN A O 1
ATOM 1599 N N . GLY A 1 191 ? 20.848 -4.063 -27.331 1.00 56.44 191 GLY A N 1
ATOM 1600 C CA . GLY A 1 191 ? 20.680 -5.500 -27.567 1.00 56.44 191 GLY A CA 1
ATOM 1601 C C . GLY A 1 191 ? 19.499 -5.837 -28.483 1.00 56.44 191 GLY A C 1
ATOM 1602 O O . GLY A 1 191 ? 19.507 -6.882 -29.128 1.00 56.44 191 GLY A O 1
ATOM 1603 N N . LEU A 1 192 ? 18.503 -4.949 -28.576 1.00 50.66 192 LEU A N 1
ATOM 1604 C CA . LEU A 1 192 ? 17.446 -5.018 -29.587 1.00 50.66 192 LEU A CA 1
ATOM 1605 C C . LEU A 1 192 ? 17.968 -4.624 -30.976 1.00 50.66 192 LEU A C 1
ATOM 1607 O O . LEU A 1 192 ? 17.630 -5.301 -31.938 1.00 50.66 192 LEU A O 1
ATOM 1611 N N . GLN A 1 193 ? 18.841 -3.613 -31.082 1.00 50.75 193 GLN A N 1
ATOM 1612 C CA . GLN A 1 193 ? 19.435 -3.211 -32.368 1.00 50.75 193 GLN A CA 1
ATOM 1613 C C . GLN A 1 193 ? 20.424 -4.242 -32.935 1.00 50.75 193 GLN A C 1
ATOM 1615 O O . GLN A 1 193 ? 20.504 -4.411 -34.143 1.00 50.75 193 GLN A O 1
ATOM 1620 N N . HIS A 1 194 ? 21.157 -4.966 -32.084 1.00 45.38 194 HIS A N 1
ATOM 1621 C CA . HIS A 1 194 ? 22.103 -6.000 -32.529 1.00 45.38 194 HIS A CA 1
ATOM 1622 C C . HIS A 1 194 ? 21.463 -7.350 -32.899 1.00 45.38 194 HIS A C 1
ATOM 1624 O O . HIS A 1 194 ? 22.165 -8.217 -33.408 1.00 45.38 194 HIS A O 1
ATOM 1630 N N . ASN A 1 195 ? 20.165 -7.544 -32.642 1.00 42.41 195 ASN A N 1
ATOM 1631 C CA . ASN A 1 195 ? 19.427 -8.758 -33.018 1.00 42.41 195 ASN A CA 1
ATOM 1632 C C . ASN A 1 195 ? 18.601 -8.588 -34.309 1.00 42.41 195 ASN A C 1
ATOM 1634 O O . ASN A 1 195 ? 17.898 -9.518 -34.700 1.00 42.41 195 ASN A O 1
ATOM 1638 N N . GLU A 1 196 ? 18.681 -7.424 -34.958 1.00 39.47 196 GLU A N 1
ATOM 1639 C CA . GLU A 1 196 ? 18.165 -7.186 -36.308 1.00 39.47 196 GLU A CA 1
ATOM 1640 C C . GLU A 1 196 ? 19.338 -7.070 -37.296 1.00 39.47 196 GLU A C 1
ATOM 1642 O O . GLU A 1 196 ? 19.636 -5.985 -37.785 1.00 39.47 196 GLU A O 1
ATOM 1647 N N . LEU A 1 197 ? 20.034 -8.186 -37.546 1.00 33.75 197 LEU A N 1
ATOM 1648 C CA . LEU A 1 197 ? 20.880 -8.435 -38.725 1.00 33.75 197 LEU A CA 1
ATOM 1649 C C . LEU A 1 197 ? 21.015 -9.946 -38.945 1.00 33.75 197 LEU A C 1
ATOM 1651 O O . LEU A 1 197 ? 21.425 -10.645 -37.990 1.00 33.75 197 LEU A O 1
#

InterPro domains:
  IPR010483 Alpha-2-macroglobulin RAP, C-terminal [PF06401] (1-197)
  IPR036744 RAP domain superfamily [G3DSA:1.20.81.10] (1-93)
  IPR036744 RAP domain superfamily [G3DSA:1.20.81.10] (106-197)
  IPR036744 RAP domain superfamily [SSF47045] (2-84)
  IPR036744 RAP domain superfamily [SSF47045] (113-192)
  IPR038001 Alpha-2-macroglobulin RAP, domain 2 [cd14807] (1-87)
  IPR038003 Alpha-2-macroglobulin receptor-associated protein [PTHR16560] (1-197)